Protein AF-A0A259S155-F1 (afdb_monomer)

Secondary structure (DSSP, 8-state):
----------PPPHHHHHHHHHHHHHHH-TTHHHHHHHHHHHHHHHHHHHHHHSSS--HHHHHHHHHHHHHHHHHHHHHHHHHHHHHHHHHHHTT-TTHHHHHHHHHS-TTEEE-SS-SEE-TTT--EEEEEEETTEEEEEEES-HHHHHHHHHHHHHHHHHHSTT--EEEEEESSSTTPBPHHHHHHHHTT--

Foldseek 3Di:
DDDDDPDPPPDDDPVVVVVVLQVLLCVVVVCLVVLLVVLQVQLLVVLQVVLCPDPPNDPVSNVVSSVRSNVRSNVVSVVVSVVSSLVSVLVVLFPPQLLLLVCQCPPLPDQKHWHSDFPDADPPQSWGWTWMAGPLFIEIETEDDPVVCVVVSVVVVVVRCVVDPPTDYHYAYEDDDPRHDDSSCVSVVVNPRD

Radius of gyration: 23.92 Å; Cα contacts (8 Å, |Δi|>4): 258; chains: 1; bounding box: 51×32×76 Å

Sequence (194 aa):
MAKSPSATEKQPGFFSQLRSLFRFTREIYPWLPWAQIALLVVGVLVGLIVGYLIPPFQIWSLVLWGITGLLLGVLGAMFLMTRLSTTAMYRKIDGMPGAAGHVISTSLGRNWQGSEVPVGVNPKTQDAVYRAIGRGGIVVVAEGSRGRLTRLVKDERTKAMRVAQGVPVNVFYVGHGEEDVSIDKLSKTIKKLP

Solvent-accessible surface area (backbone atoms only — not comparable to full-atom values): 10641 Å² total; per-residue (Å²): 135,85,81,74,89,88,66,86,76,74,75,71,52,72,69,57,48,52,50,51,49,49,50,57,35,34,75,78,35,77,61,48,67,61,53,38,52,49,32,32,53,51,19,25,52,52,14,36,52,51,21,64,73,44,81,76,81,40,77,64,44,30,52,53,27,23,52,52,12,34,54,52,6,50,51,51,30,51,51,51,48,54,55,49,33,55,52,50,50,40,63,66,42,54,91,43,87,62,41,66,20,50,43,45,48,66,61,53,48,92,66,40,51,37,41,58,66,60,80,42,70,40,90,88,76,63,32,35,29,27,52,34,42,37,82,52,26,37,36,40,40,35,41,55,60,66,84,76,42,50,60,61,52,51,56,50,51,54,52,49,49,71,75,40,71,94,52,53,76,47,79,46,43,38,44,86,53,97,86,32,40,40,75,78,46,41,47,63,56,61,69,66,48,102

pLDDT: mean 89.41, std 10.61, range [39.38, 97.94]

Nearest PDB structures (foldseek):
  4m2z-assembly1_A  TM=2.075E-01  e=1.614E+00  Aquifex aeolicus VF5
  2l3j-assembly1_A  TM=3.262E-01  e=4.596E+00  Rattus norvegicus
  6gh3-assembly1_B  TM=4.525E-01  e=5.163E+00  Paenibacillus sp. YM1

Structure (mmCIF, N/CA/C/O backbone):
data_AF-A0A259S155-F1
#
_entry.id   AF-A0A259S155-F1
#
loop_
_atom_site.group_PDB
_atom_site.id
_atom_site.type_symbol
_atom_site.label_atom_id
_atom_site.label_alt_id
_atom_site.label_comp_id
_atom_site.label_asym_id
_atom_site.label_entity_id
_atom_site.label_seq_id
_atom_site.pdbx_PDB_ins_code
_atom_site.Cartn_x
_atom_site.Cartn_y
_atom_site.Cartn_z
_atom_site.occupancy
_atom_site.B_iso_or_equiv
_atom_site.auth_seq_id
_atom_site.auth_comp_id
_atom_site.auth_asym_id
_atom_site.auth_atom_id
_atom_site.pdbx_PDB_model_num
ATOM 1 N N . MET A 1 1 ? 14.951 17.396 36.160 1.00 39.38 1 MET A N 1
ATOM 2 C CA . MET A 1 1 ? 15.611 17.722 34.876 1.00 39.38 1 MET A CA 1
ATOM 3 C C . MET A 1 1 ? 15.416 16.545 33.933 1.00 39.38 1 MET A C 1
ATOM 5 O O . MET A 1 1 ? 16.035 15.509 34.137 1.00 39.38 1 MET A O 1
ATOM 9 N N . ALA A 1 2 ? 14.488 16.654 32.980 1.00 41.69 2 ALA A N 1
ATOM 10 C CA . ALA A 1 2 ? 14.303 15.636 31.949 1.00 41.69 2 ALA A CA 1
ATOM 11 C C . ALA A 1 2 ? 15.444 15.758 30.931 1.00 41.69 2 ALA A C 1
ATOM 13 O O . ALA A 1 2 ? 15.729 16.849 30.442 1.00 41.69 2 ALA A O 1
ATOM 14 N N . LYS A 1 3 ? 16.131 14.648 30.664 1.00 44.03 3 LYS A N 1
ATOM 15 C CA . LYS A 1 3 ? 17.228 14.560 29.700 1.00 44.03 3 LYS A CA 1
ATOM 16 C C . L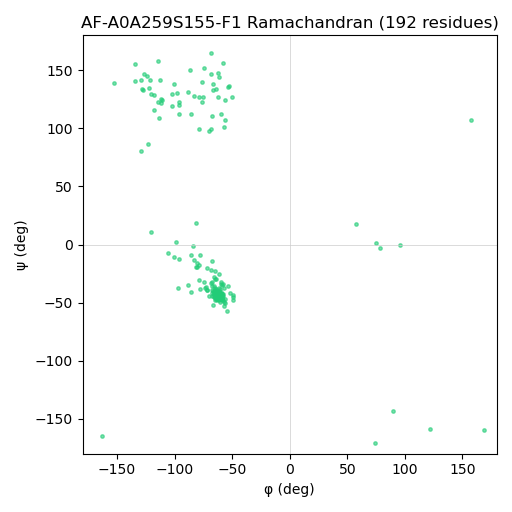YS A 1 3 ? 16.636 14.759 28.299 1.00 44.03 3 LYS A C 1
ATOM 18 O O . LYS A 1 3 ? 15.876 13.912 27.839 1.00 44.03 3 LYS A O 1
ATOM 23 N N . SER A 1 4 ? 16.937 15.885 27.652 1.00 44.84 4 SER A N 1
ATOM 24 C CA . SER A 1 4 ? 16.578 16.132 26.251 1.00 44.84 4 SER A CA 1
ATOM 25 C C . SER A 1 4 ? 17.071 14.970 25.376 1.00 44.84 4 SER A C 1
ATOM 27 O O . SER A 1 4 ? 18.203 14.521 25.585 1.00 44.84 4 SER A O 1
ATOM 29 N N . PRO A 1 5 ? 16.276 14.462 24.416 1.00 47.72 5 PRO A N 1
ATOM 30 C CA . PRO A 1 5 ? 16.706 13.370 23.555 1.00 47.72 5 PRO A CA 1
ATOM 31 C C . PRO A 1 5 ? 17.825 13.864 22.631 1.00 47.72 5 PRO A C 1
ATOM 33 O O . PRO A 1 5 ? 17.602 14.537 21.628 1.00 47.72 5 PRO A O 1
ATOM 36 N N . SER A 1 6 ? 19.061 13.559 23.012 1.00 49.69 6 SER A N 1
ATOM 37 C CA . SER A 1 6 ? 20.255 13.766 22.210 1.00 49.69 6 SER A CA 1
ATOM 38 C C . SER A 1 6 ? 20.363 12.651 21.172 1.00 49.69 6 SER A C 1
ATOM 40 O O . SER A 1 6 ? 20.801 11.553 21.506 1.00 49.69 6 SER A O 1
ATOM 42 N N . ALA A 1 7 ? 19.939 12.944 19.946 1.00 52.69 7 ALA A N 1
ATOM 43 C CA . ALA A 1 7 ? 20.508 12.491 18.674 1.00 52.69 7 ALA A CA 1
ATOM 44 C C . ALA A 1 7 ? 19.411 12.603 17.616 1.00 52.69 7 ALA A C 1
ATOM 46 O O . ALA A 1 7 ? 18.479 11.806 17.585 1.00 52.69 7 ALA A O 1
ATOM 47 N N . THR A 1 8 ? 19.530 13.586 16.729 1.00 54.47 8 THR A N 1
ATOM 48 C CA . THR A 1 8 ? 18.834 13.555 15.446 1.00 54.47 8 THR A CA 1
ATOM 49 C C . THR A 1 8 ? 19.270 12.277 14.737 1.00 54.47 8 THR A C 1
ATOM 51 O O . THR A 1 8 ? 20.390 12.199 14.229 1.00 54.47 8 THR A O 1
ATOM 54 N N . GLU A 1 9 ? 18.428 11.248 14.775 1.00 59.25 9 GLU A N 1
ATOM 55 C CA . GLU A 1 9 ? 18.631 10.004 14.046 1.00 59.25 9 GLU A CA 1
ATOM 56 C C . GLU A 1 9 ? 18.787 10.374 12.569 1.00 59.25 9 GLU A C 1
ATOM 58 O O . GLU A 1 9 ? 17.855 10.867 11.929 1.00 59.25 9 GLU A O 1
ATOM 63 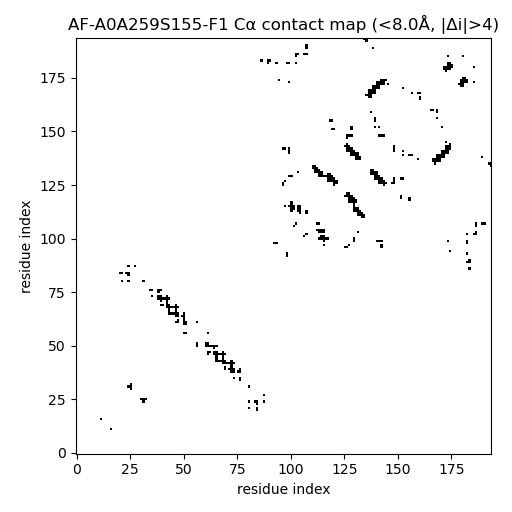N N . LYS A 1 10 ? 20.021 10.283 12.054 1.00 59.66 10 LYS A N 1
ATOM 64 C CA . LYS A 1 10 ? 20.329 10.669 10.676 1.00 59.66 10 LYS A CA 1
ATOM 65 C C . LYS A 1 10 ? 19.469 9.801 9.774 1.00 59.66 10 LYS A C 1
ATOM 67 O O . LYS A 1 10 ? 19.690 8.592 9.711 1.00 59.66 10 LYS A O 1
ATOM 72 N N . GLN A 1 11 ? 18.503 10.420 9.092 1.00 64.75 11 GLN A N 1
ATOM 73 C CA . GLN A 1 11 ? 17.675 9.714 8.125 1.00 64.75 11 GLN A CA 1
ATOM 74 C C . GLN A 1 11 ? 18.602 8.945 7.176 1.00 64.75 11 GLN A C 1
ATOM 76 O O . GLN A 1 11 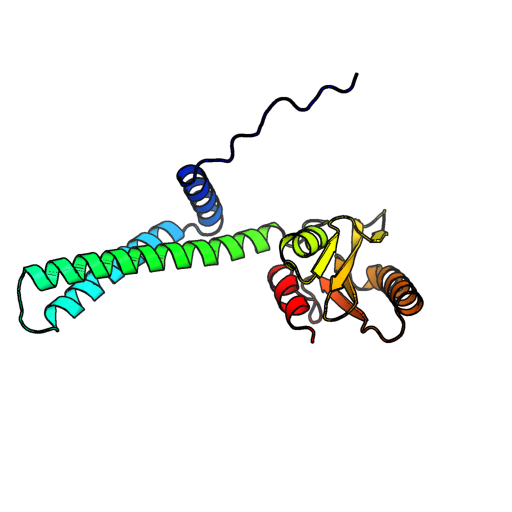? 19.553 9.536 6.648 1.00 64.75 11 GLN A O 1
ATOM 81 N N . PRO A 1 12 ? 18.394 7.629 7.003 1.00 75.44 12 PRO A N 1
ATOM 82 C CA . PRO A 1 12 ? 19.248 6.827 6.146 1.00 75.44 12 PRO A CA 1
ATOM 83 C C . PRO A 1 12 ? 19.309 7.466 4.757 1.00 75.44 12 PRO A C 1
ATOM 85 O O . PRO A 1 12 ? 18.287 7.905 4.234 1.00 75.44 12 PRO A O 1
ATOM 88 N N . GLY A 1 13 ? 20.502 7.557 4.167 1.00 87.00 13 GLY A N 1
ATOM 89 C CA . GLY A 1 13 ? 20.661 8.114 2.824 1.00 87.00 13 GLY A CA 1
ATOM 90 C C . GLY A 1 13 ? 19.838 7.350 1.779 1.00 87.00 13 GLY A C 1
ATOM 91 O O . GLY A 1 13 ? 19.531 6.171 1.945 1.00 87.00 13 GLY A O 1
ATOM 92 N N . PHE A 1 14 ? 19.511 8.000 0.662 1.00 86.56 14 PHE A N 1
ATOM 93 C CA . PHE A 1 14 ? 18.679 7.423 -0.404 1.00 86.56 14 PHE A CA 1
ATOM 94 C C . PHE A 1 14 ? 19.127 6.012 -0.843 1.00 86.56 14 PHE A C 1
ATOM 96 O O . PHE A 1 14 ? 18.322 5.085 -0.921 1.00 86.56 14 PHE A O 1
ATOM 103 N N . PHE A 1 15 ? 20.434 5.808 -1.038 1.00 87.69 15 PHE A N 1
ATOM 104 C CA . PHE A 1 15 ? 20.983 4.505 -1.424 1.00 87.69 15 PHE A CA 1
ATOM 105 C C . PHE A 1 15 ? 20.874 3.437 -0.327 1.00 87.69 15 PHE A C 1
ATOM 107 O O . PHE A 1 15 ? 20.691 2.260 -0.643 1.00 87.69 15 PHE A O 1
ATOM 114 N N . SER A 1 16 ? 20.967 3.805 0.956 1.00 88.19 16 SER A N 1
ATOM 115 C CA . SER A 1 16 ? 20.802 2.831 2.040 1.00 88.19 16 SER A CA 1
ATOM 116 C C . SER A 1 16 ? 19.337 2.443 2.233 1.00 88.19 16 SER A C 1
ATOM 118 O O . SER A 1 16 ? 19.074 1.277 2.521 1.00 88.19 16 SER A O 1
ATOM 120 N N . GLN A 1 17 ? 18.398 3.362 1.977 1.00 88.69 17 GLN A N 1
ATOM 121 C CA . GLN A 1 17 ? 16.962 3.066 1.923 1.00 88.69 17 GLN A CA 1
ATOM 122 C C . GLN A 1 17 ? 16.619 2.115 0.770 1.00 88.69 17 GLN A C 1
ATOM 124 O O . GLN A 1 17 ? 15.931 1.119 0.967 1.00 88.69 17 GLN A O 1
ATOM 129 N N . LEU A 1 18 ? 17.149 2.363 -0.432 1.00 88.56 18 LEU A N 1
ATOM 130 C CA . LEU A 1 18 ? 16.979 1.448 -1.565 1.00 88.56 18 LEU A CA 1
ATOM 131 C C . LEU A 1 18 ? 17.542 0.058 -1.260 1.00 88.56 18 LEU A C 1
ATOM 133 O O . LEU A 1 18 ? 16.899 -0.954 -1.540 1.00 88.56 18 LEU A O 1
ATOM 137 N N . ARG A 1 19 ? 18.731 -0.002 -0.651 1.00 91.44 19 ARG A N 1
ATOM 138 C CA . ARG A 1 19 ? 19.377 -1.269 -0.297 1.00 91.44 19 ARG A CA 1
ATOM 139 C C . ARG A 1 19 ? 18.592 -2.043 0.760 1.00 91.44 19 ARG A C 1
ATOM 141 O O . ARG A 1 19 ? 18.463 -3.260 0.630 1.00 91.44 19 ARG A O 1
ATOM 148 N N . SER A 1 20 ? 18.079 -1.369 1.791 1.00 91.06 20 SER A N 1
ATOM 149 C CA . SER A 1 20 ? 17.260 -2.014 2.822 1.00 91.06 20 SER A CA 1
ATOM 150 C C . SER A 1 20 ? 15.948 -2.530 2.237 1.00 91.06 20 SER A C 1
ATOM 152 O O . SER A 1 20 ? 15.589 -3.680 2.486 1.00 91.06 20 SER A O 1
ATOM 154 N N . LEU A 1 21 ? 15.297 -1.741 1.378 1.00 90.50 21 LEU A N 1
ATOM 155 C CA . LEU A 1 21 ? 14.065 -2.129 0.697 1.00 90.50 21 LEU A CA 1
ATOM 156 C C . LEU A 1 21 ? 14.278 -3.328 -0.232 1.00 90.50 21 LEU A C 1
ATOM 158 O O . LEU A 1 21 ? 13.470 -4.258 -0.247 1.00 90.50 21 LEU A O 1
ATOM 162 N N . PHE A 1 22 ? 15.390 -3.345 -0.973 1.00 92.62 22 PHE A N 1
ATOM 163 C CA . PHE A 1 22 ? 15.751 -4.464 -1.842 1.00 92.62 22 PHE A CA 1
ATOM 164 C C . PHE A 1 22 ? 15.991 -5.736 -1.036 1.00 92.62 22 PHE A C 1
ATOM 166 O O . PHE A 1 22 ? 15.464 -6.792 -1.381 1.00 92.62 22 PHE A O 1
ATOM 173 N N . ARG A 1 23 ? 16.753 -5.637 0.060 1.00 93.38 23 ARG A N 1
ATOM 174 C CA . ARG A 1 23 ? 17.030 -6.772 0.945 1.00 93.38 23 ARG A CA 1
ATOM 175 C C . ARG A 1 23 ? 15.741 -7.331 1.546 1.00 93.38 23 ARG A C 1
ATOM 177 O O . ARG A 1 23 ? 15.497 -8.524 1.413 1.00 93.38 23 ARG A O 1
ATOM 184 N N . PHE A 1 24 ? 14.903 -6.464 2.109 1.00 93.38 24 PHE A N 1
ATOM 185 C CA . PHE A 1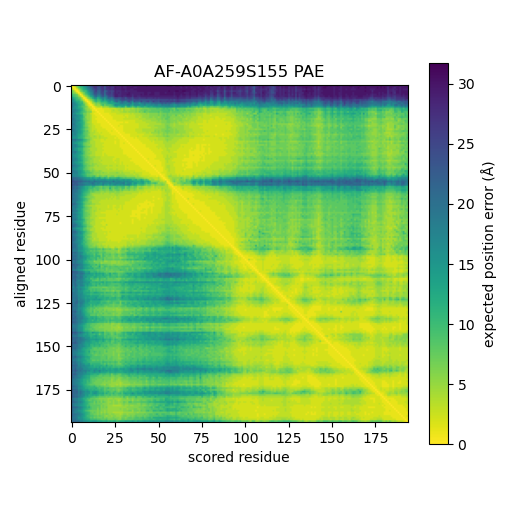 24 ? 13.602 -6.835 2.665 1.00 93.38 24 PHE A CA 1
ATOM 186 C C . PHE A 1 24 ? 12.711 -7.531 1.628 1.00 93.38 24 PHE A C 1
ATOM 188 O O . PHE A 1 24 ? 12.149 -8.593 1.884 1.00 93.38 24 PHE A O 1
ATOM 195 N N . THR A 1 25 ? 12.615 -6.964 0.422 1.00 92.75 25 THR A N 1
ATOM 196 C CA . THR A 1 25 ? 11.775 -7.532 -0.641 1.00 92.75 25 THR A CA 1
ATOM 197 C C . THR A 1 25 ? 12.323 -8.872 -1.127 1.00 92.75 25 THR A C 1
ATOM 199 O O . THR A 1 25 ? 11.544 -9.789 -1.368 1.00 92.75 25 THR A O 1
ATOM 202 N N . ARG A 1 26 ? 13.649 -9.022 -1.239 1.00 94.94 26 ARG A N 1
ATOM 203 C CA . ARG A 1 26 ? 14.304 -10.274 -1.645 1.00 94.94 26 ARG A CA 1
ATOM 204 C C . ARG A 1 26 ? 14.122 -11.396 -0.623 1.00 94.94 26 ARG A C 1
ATOM 206 O O . ARG A 1 26 ? 13.996 -12.545 -1.029 1.00 94.94 26 ARG A O 1
ATOM 213 N N . GLU A 1 27 ? 14.117 -11.083 0.672 1.00 93.56 27 GLU A N 1
ATOM 214 C CA . GLU A 1 27 ? 13.867 -12.070 1.735 1.00 93.56 27 GLU A CA 1
ATOM 215 C C . GLU A 1 27 ? 12.486 -12.729 1.576 1.00 93.56 27 GLU A C 1
ATOM 217 O O . GLU A 1 27 ? 12.342 -13.921 1.824 1.00 93.56 27 GLU A O 1
ATOM 222 N N . ILE A 1 28 ? 11.495 -11.979 1.083 1.00 92.62 28 ILE A N 1
ATOM 223 C CA . ILE A 1 28 ? 10.143 -12.489 0.803 1.00 92.62 28 ILE A CA 1
ATOM 224 C C . ILE A 1 28 ? 10.029 -13.055 -0.624 1.00 92.62 28 ILE A C 1
ATOM 226 O O . ILE A 1 28 ? 9.324 -14.038 -0.845 1.00 92.62 28 ILE A O 1
ATOM 230 N N . TYR A 1 29 ? 10.729 -12.464 -1.597 1.00 94.50 29 TYR A N 1
ATOM 231 C CA . TYR A 1 29 ? 10.734 -12.867 -3.006 1.00 94.50 29 TYR A CA 1
ATOM 232 C C . TYR A 1 29 ? 12.162 -13.176 -3.492 1.00 94.50 29 TYR A C 1
ATOM 234 O O . TYR A 1 29 ? 12.814 -12.313 -4.094 1.00 94.50 29 TYR A O 1
ATOM 242 N N . PRO A 1 30 ? 12.661 -14.415 -3.311 1.00 94.56 30 PRO A N 1
ATOM 243 C CA . PRO A 1 30 ? 14.036 -14.776 -3.673 1.00 94.56 30 PRO A CA 1
ATOM 244 C C . PRO A 1 30 ? 14.361 -14.625 -5.166 1.00 94.56 30 PRO A C 1
ATOM 246 O O . PRO A 1 30 ? 15.519 -14.418 -5.525 1.00 94.56 30 PRO A O 1
ATOM 249 N N . TRP A 1 31 ? 13.346 -14.697 -6.034 1.00 95.69 31 TRP A N 1
ATOM 250 C CA . TRP A 1 31 ? 13.466 -14.546 -7.488 1.00 95.69 31 TRP A CA 1
ATOM 251 C C . TRP A 1 31 ? 13.602 -13.089 -7.956 1.00 95.69 31 TRP A C 1
ATOM 253 O O . TRP A 1 31 ? 13.912 -12.857 -9.125 1.00 95.69 31 TRP A O 1
ATOM 263 N N . LEU A 1 32 ? 13.409 -12.105 -7.065 1.00 95.19 32 LEU A N 1
ATOM 264 C CA . LEU A 1 32 ? 13.456 -10.679 -7.397 1.00 95.19 32 LEU A CA 1
ATOM 265 C C . LEU A 1 32 ? 14.710 -10.283 -8.204 1.00 95.19 32 LEU A C 1
ATOM 267 O O . LEU A 1 32 ? 14.533 -9.627 -9.228 1.00 95.19 32 LEU A O 1
ATOM 271 N N . PRO A 1 33 ? 15.951 -10.676 -7.837 1.00 95.88 33 PRO A N 1
ATOM 272 C CA . PRO A 1 33 ? 17.143 -10.270 -8.587 1.00 95.88 33 PRO A CA 1
ATOM 273 C C . PRO A 1 33 ? 17.118 -10.745 -10.045 1.00 95.88 33 PRO A C 1
ATOM 275 O O . PRO A 1 33 ? 17.489 -9.994 -10.943 1.00 95.88 33 PRO A O 1
ATOM 278 N N . TRP A 1 34 ? 16.618 -11.960 -10.288 1.00 97.19 34 TRP A N 1
ATOM 279 C CA . TRP A 1 34 ? 16.496 -12.518 -11.634 1.00 97.19 34 TRP A CA 1
ATOM 280 C C . TRP A 1 34 ? 15.477 -11.750 -12.470 1.00 97.19 34 TRP A C 1
ATOM 282 O O . TRP A 1 34 ? 15.745 -11.448 -13.628 1.00 97.19 34 TRP A O 1
ATOM 292 N N . ALA A 1 35 ? 14.350 -11.353 -11.877 1.00 96.38 35 ALA A N 1
ATOM 293 C CA . ALA A 1 35 ? 13.369 -10.525 -12.572 1.00 96.38 35 ALA A CA 1
ATOM 294 C C . ALA A 1 35 ? 13.877 -9.109 -12.868 1.00 96.38 35 ALA A C 1
ATOM 296 O O . ALA A 1 35 ? 13.560 -8.566 -13.922 1.00 96.38 35 ALA A O 1
ATOM 297 N N . GLN A 1 36 ? 14.681 -8.514 -11.980 1.00 96.50 36 GLN A N 1
ATOM 298 C CA . GLN A 1 36 ? 15.313 -7.218 -12.252 1.00 96.50 36 GLN A CA 1
ATOM 299 C C . GLN A 1 36 ? 16.256 -7.322 -13.458 1.00 96.50 36 GLN A C 1
ATOM 301 O O . GLN A 1 36 ? 16.156 -6.517 -14.377 1.00 96.50 36 GLN A O 1
ATOM 306 N N . ILE A 1 37 ? 17.112 -8.351 -13.503 1.00 97.44 37 ILE A N 1
ATOM 307 C CA . ILE A 1 37 ? 18.007 -8.598 -14.647 1.00 97.44 37 ILE A CA 1
ATOM 308 C C . ILE A 1 37 ? 17.195 -8.845 -15.922 1.00 97.44 37 ILE A C 1
ATOM 310 O O . ILE A 1 37 ? 17.483 -8.242 -16.953 1.00 97.44 37 ILE A O 1
ATOM 314 N N . ALA A 1 38 ? 16.153 -9.677 -15.852 1.00 97.50 38 ALA A N 1
ATOM 315 C CA . ALA A 1 38 ? 15.290 -9.959 -16.993 1.00 97.50 38 ALA A CA 1
ATOM 316 C C . ALA A 1 38 ? 14.638 -8.683 -17.546 1.00 97.50 38 ALA A C 1
ATOM 318 O O . ALA A 1 38 ? 14.640 -8.484 -18.755 1.00 97.50 38 ALA A O 1
ATOM 319 N N . LEU A 1 39 ? 14.147 -7.783 -16.686 1.00 97.56 39 LEU A N 1
ATOM 320 C CA . LEU A 1 39 ? 13.567 -6.504 -17.112 1.00 97.56 39 LEU A CA 1
ATOM 321 C C . LEU A 1 39 ? 14.587 -5.585 -17.789 1.00 97.56 39 LEU A C 1
ATOM 323 O O . LEU A 1 39 ? 14.245 -4.933 -18.773 1.00 97.56 39 LEU A O 1
ATOM 327 N N . LEU A 1 40 ? 15.833 -5.555 -17.310 1.00 97.81 40 LEU A N 1
ATOM 328 C CA . LEU A 1 40 ? 16.903 -4.793 -17.962 1.00 97.81 40 LEU A CA 1
ATOM 329 C C . LEU A 1 40 ? 17.222 -5.354 -19.349 1.00 97.81 40 LEU A C 1
ATOM 331 O O . LEU A 1 40 ? 17.278 -4.601 -20.318 1.00 97.81 40 LEU A O 1
ATOM 335 N N . VAL A 1 41 ? 17.385 -6.675 -19.452 1.00 97.81 41 VAL A N 1
ATOM 336 C CA . VAL A 1 41 ? 17.679 -7.353 -20.721 1.00 97.81 41 VAL A CA 1
ATOM 337 C C . VAL A 1 41 ? 16.533 -7.163 -21.710 1.00 97.81 41 VAL A C 1
ATOM 339 O O . VAL A 1 41 ? 16.769 -6.762 -22.845 1.00 97.81 41 VAL A O 1
ATOM 342 N N . VAL A 1 42 ? 15.289 -7.382 -21.279 1.00 97.75 42 VAL A N 1
ATOM 343 C CA . VAL A 1 42 ? 14.099 -7.175 -22.114 1.00 97.75 42 VAL A CA 1
ATOM 344 C C . VAL A 1 42 ? 13.992 -5.717 -22.550 1.00 97.75 42 VAL A C 1
ATOM 346 O O . VAL A 1 42 ? 13.749 -5.466 -23.725 1.00 97.75 42 VAL A O 1
ATOM 349 N N . GLY A 1 43 ? 14.228 -4.758 -21.650 1.00 97.56 43 GLY A N 1
ATOM 350 C CA . GLY A 1 43 ? 14.227 -3.335 -21.986 1.00 97.56 43 GLY A CA 1
ATOM 351 C C . GLY A 1 43 ? 15.226 -3.002 -23.094 1.00 97.56 43 GLY A C 1
ATOM 352 O O . GLY A 1 43 ? 14.848 -2.396 -24.096 1.00 97.56 43 GLY A O 1
ATOM 353 N N . VAL A 1 44 ? 16.476 -3.458 -22.963 1.00 97.44 44 VAL A N 1
ATOM 354 C CA . VAL A 1 44 ? 17.516 -3.267 -23.990 1.00 97.44 44 VAL A CA 1
ATOM 355 C C . VAL A 1 44 ? 17.130 -3.938 -25.305 1.00 97.44 44 VAL A C 1
ATOM 357 O O . VAL A 1 44 ? 17.215 -3.299 -26.348 1.00 97.44 44 VAL A O 1
ATOM 360 N N . LEU A 1 45 ? 16.679 -5.196 -25.275 1.00 97.00 45 LEU A N 1
ATOM 361 C CA . LEU A 1 45 ? 16.280 -5.927 -26.482 1.00 97.00 45 LEU A CA 1
ATOM 362 C C . LEU A 1 45 ? 15.137 -5.225 -27.218 1.00 97.00 45 LEU A C 1
ATOM 364 O O . LEU A 1 45 ? 15.212 -5.052 -28.430 1.00 97.00 45 LEU A O 1
ATOM 368 N N . VAL A 1 46 ? 14.115 -4.769 -26.491 1.00 96.31 46 VAL A N 1
ATOM 369 C CA . VAL A 1 46 ? 13.009 -3.988 -27.061 1.00 96.31 46 VAL A CA 1
ATOM 370 C C . VAL A 1 46 ? 13.533 -2.690 -27.667 1.00 96.31 46 VAL A C 1
ATOM 372 O O . VAL A 1 46 ? 13.175 -2.366 -28.795 1.00 96.31 46 VAL A O 1
ATOM 375 N N . GLY A 1 47 ? 14.421 -1.980 -26.967 1.00 95.38 47 GLY A N 1
ATOM 376 C CA . GLY A 1 47 ? 15.075 -0.784 -27.491 1.00 95.38 47 GLY A CA 1
ATOM 377 C C . GLY A 1 47 ? 15.808 -1.045 -28.807 1.00 95.38 47 GLY A C 1
ATOM 378 O O . GLY A 1 47 ? 15.570 -0.360 -29.794 1.00 95.38 47 GLY A O 1
ATOM 379 N N . LEU A 1 48 ? 16.640 -2.085 -28.865 1.00 94.62 48 LEU A N 1
ATOM 380 C CA . LEU A 1 48 ? 17.376 -2.448 -30.078 1.00 94.62 48 LEU A CA 1
ATOM 381 C C . LEU A 1 48 ? 16.448 -2.842 -31.235 1.00 94.62 48 LEU A C 1
ATOM 383 O O . LE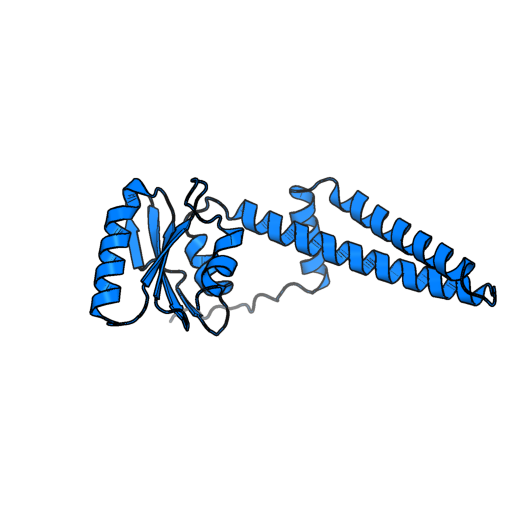U A 1 48 ? 16.682 -2.420 -32.365 1.00 94.62 48 LEU A O 1
ATOM 387 N N . ILE A 1 49 ? 15.380 -3.599 -30.962 1.00 93.94 49 ILE A N 1
ATOM 388 C CA . ILE A 1 49 ? 14.371 -3.966 -31.968 1.00 93.94 49 ILE A CA 1
ATOM 389 C C . ILE A 1 49 ? 13.690 -2.709 -32.520 1.00 93.94 49 ILE A C 1
ATOM 391 O O . ILE A 1 49 ? 13.562 -2.559 -33.732 1.00 93.94 49 ILE A O 1
ATOM 395 N N . VAL A 1 50 ? 13.293 -1.780 -31.649 1.00 92.81 50 VAL A N 1
ATOM 396 C CA . VAL A 1 50 ? 12.668 -0.515 -32.060 1.00 92.81 50 VAL A CA 1
ATOM 397 C C . VAL A 1 50 ? 13.641 0.334 -32.880 1.00 92.81 50 VAL A C 1
ATOM 399 O O . VAL A 1 50 ? 13.276 0.813 -33.950 1.00 92.81 50 VAL A O 1
ATOM 402 N N . GLY A 1 51 ? 14.893 0.465 -32.438 1.00 91.31 51 GLY A N 1
ATOM 403 C CA . GLY A 1 51 ? 15.921 1.204 -33.173 1.00 91.31 51 GLY A CA 1
ATOM 404 C C . GLY A 1 51 ? 16.264 0.591 -34.532 1.00 91.31 51 GLY A C 1
ATOM 405 O O . GLY A 1 51 ? 16.609 1.321 -35.456 1.00 91.31 51 GLY A O 1
ATOM 406 N N . TYR A 1 52 ? 16.141 -0.732 -34.673 1.00 90.75 52 TYR A N 1
ATOM 407 C CA . TYR A 1 52 ? 16.309 -1.428 -35.949 1.00 90.75 52 TYR A CA 1
ATOM 408 C C . TYR A 1 52 ? 15.142 -1.162 -36.912 1.00 90.75 52 TYR A C 1
ATOM 410 O O . TYR A 1 52 ? 15.360 -0.996 -38.110 1.00 90.75 52 TYR A O 1
ATOM 418 N N . LEU A 1 53 ? 13.908 -1.105 -36.399 1.00 90.56 53 LEU A N 1
ATOM 419 C CA . LEU A 1 53 ? 12.692 -0.956 -37.206 1.00 90.56 53 LEU A CA 1
ATOM 420 C C . LEU A 1 53 ? 12.400 0.485 -37.653 1.00 90.56 53 LEU A C 1
ATOM 422 O O . LEU A 1 53 ? 11.585 0.661 -38.556 1.00 90.56 53 LEU A O 1
ATOM 426 N N . ILE A 1 54 ? 13.021 1.504 -37.046 1.00 86.25 54 ILE A N 1
ATOM 427 C CA . ILE A 1 54 ? 12.792 2.924 -37.370 1.00 86.25 54 ILE A CA 1
ATOM 428 C C . ILE A 1 54 ? 13.858 3.431 -38.364 1.00 86.25 54 ILE A C 1
ATOM 430 O O . ILE A 1 54 ? 15.024 3.569 -37.985 1.00 86.25 54 ILE A O 1
ATOM 434 N N . PRO A 1 55 ? 13.492 3.769 -39.618 1.00 81.62 55 PRO A N 1
ATOM 435 C CA . PRO A 1 55 ? 14.409 4.392 -40.573 1.00 81.62 55 PRO A CA 1
ATOM 436 C C . PRO A 1 55 ? 14.679 5.877 -40.240 1.00 81.62 55 PRO A C 1
ATOM 438 O O . PRO A 1 55 ? 13.781 6.551 -39.732 1.00 81.62 55 PRO A O 1
ATOM 441 N N . PRO A 1 56 ? 15.856 6.436 -40.595 1.00 75.94 56 PRO A N 1
ATOM 442 C CA . PRO A 1 56 ? 16.979 5.777 -41.256 1.00 75.94 56 PRO A CA 1
ATOM 443 C C . PRO A 1 56 ? 17.783 4.890 -40.297 1.00 75.94 56 PRO A C 1
ATOM 445 O O . PRO A 1 56 ? 18.077 5.267 -39.163 1.00 75.94 56 PRO A O 1
ATOM 448 N N . PHE A 1 57 ? 18.191 3.718 -40.790 1.00 74.62 57 PHE A N 1
ATOM 449 C CA . PHE A 1 57 ? 19.037 2.795 -40.043 1.00 74.62 57 PHE A CA 1
ATOM 450 C C . PHE A 1 57 ? 20.450 3.371 -39.906 1.00 74.62 57 PHE A C 1
ATOM 452 O O . PHE A 1 57 ? 21.275 3.293 -40.816 1.00 74.62 57 PHE A O 1
ATOM 459 N N . GLN A 1 58 ? 20.720 3.983 -38.758 1.00 84.69 58 GLN A N 1
ATOM 460 C CA . GLN A 1 58 ? 22.034 4.492 -38.386 1.00 84.69 58 GLN A CA 1
ATOM 461 C C . GLN A 1 58 ? 22.474 3.817 -37.091 1.00 84.69 58 GLN A C 1
ATOM 463 O O . GLN A 1 58 ? 21.676 3.655 -36.169 1.00 84.69 58 GLN A O 1
ATOM 468 N N . ILE A 1 59 ? 23.764 3.485 -36.985 1.00 85.44 59 ILE A N 1
ATOM 469 C CA . ILE A 1 59 ? 24.343 2.893 -35.765 1.00 85.44 59 ILE A CA 1
ATOM 470 C C . ILE A 1 59 ? 24.030 3.771 -34.541 1.00 85.44 59 ILE A C 1
ATOM 472 O O . ILE A 1 59 ? 23.725 3.258 -33.469 1.00 85.44 59 ILE A O 1
ATOM 476 N N . TRP A 1 60 ? 24.010 5.096 -34.720 1.00 87.06 60 TRP A N 1
ATOM 477 C CA . TRP A 1 60 ? 23.628 6.044 -33.672 1.00 87.06 60 TRP A CA 1
ATOM 478 C C . TRP A 1 60 ? 22.181 5.841 -33.192 1.00 87.06 60 TRP A C 1
ATOM 480 O O . TRP A 1 60 ? 21.936 5.825 -31.989 1.00 87.06 60 TRP A O 1
ATOM 490 N N . SER A 1 61 ? 21.234 5.607 -34.108 1.00 87.44 61 SER A N 1
ATOM 491 C CA . SER A 1 61 ? 19.831 5.318 -33.772 1.00 87.44 61 SER A CA 1
ATOM 492 C C . SER A 1 61 ? 19.716 4.061 -32.904 1.00 87.44 61 SER A C 1
ATOM 494 O O . SER A 1 61 ? 19.084 4.097 -31.850 1.00 87.44 61 SER A O 1
ATOM 496 N N . LEU A 1 62 ? 20.408 2.976 -33.272 1.00 89.50 62 LEU A N 1
ATOM 497 C CA . LEU A 1 62 ? 20.430 1.740 -32.478 1.00 89.50 62 LEU A CA 1
ATOM 498 C C . LEU A 1 62 ? 20.968 1.958 -31.060 1.00 89.50 62 LEU A C 1
ATOM 500 O O . LEU A 1 62 ? 20.389 1.450 -30.101 1.00 89.50 62 LEU A O 1
ATOM 504 N N . VAL A 1 63 ? 22.060 2.714 -30.918 1.00 91.88 63 VAL A N 1
ATOM 505 C CA . VAL A 1 63 ? 22.646 3.028 -29.606 1.00 91.88 63 VAL A CA 1
ATOM 506 C C . VAL A 1 63 ? 21.678 3.862 -28.770 1.00 91.88 63 VAL A C 1
ATOM 508 O O . VAL A 1 63 ? 21.440 3.526 -27.610 1.00 91.88 63 VAL A O 1
ATOM 511 N N . LEU A 1 64 ? 21.082 4.907 -29.354 1.00 93.56 64 LEU A N 1
ATOM 512 C CA . LEU A 1 64 ? 20.104 5.758 -28.675 1.00 93.56 64 LEU A CA 1
ATOM 513 C C . LEU A 1 64 ? 18.928 4.926 -28.167 1.00 93.56 64 LEU A C 1
ATOM 515 O O . LEU A 1 64 ? 18.628 4.957 -26.976 1.00 93.56 64 LEU A O 1
ATOM 519 N N . TRP A 1 65 ? 18.309 4.129 -29.038 1.00 94.44 65 TRP A N 1
ATOM 520 C CA . TRP A 1 65 ? 17.167 3.300 -28.669 1.00 94.44 65 TRP A CA 1
ATOM 521 C C . TRP A 1 65 ? 17.533 2.169 -27.705 1.00 94.44 65 TRP A C 1
ATOM 523 O O . TRP A 1 65 ? 16.731 1.841 -26.834 1.00 94.44 65 TRP A O 1
ATOM 533 N N . GLY A 1 66 ? 18.745 1.614 -27.785 1.00 94.88 66 GLY A N 1
ATOM 534 C CA . GLY A 1 66 ? 19.265 0.661 -26.803 1.00 94.88 66 GLY A CA 1
ATOM 535 C C . GLY A 1 66 ? 19.402 1.276 -25.405 1.00 94.88 66 GLY A C 1
ATOM 536 O O . GLY A 1 66 ? 18.975 0.668 -24.423 1.00 94.88 66 GLY A O 1
ATOM 537 N N . ILE A 1 67 ? 19.919 2.507 -25.308 1.00 96.19 67 ILE A N 1
ATOM 538 C CA . ILE A 1 67 ? 19.992 3.264 -24.046 1.00 96.19 67 ILE A CA 1
ATOM 539 C C . ILE A 1 67 ? 18.584 3.601 -23.542 1.00 96.19 67 ILE A C 1
ATOM 541 O O . ILE A 1 67 ? 18.291 3.397 -22.365 1.00 96.19 67 ILE A O 1
ATOM 545 N N . THR A 1 68 ? 17.686 4.068 -24.412 1.00 96.31 68 THR A N 1
ATOM 546 C CA . THR A 1 68 ? 16.282 4.314 -24.052 1.00 96.31 68 THR A CA 1
ATOM 547 C C . THR A 1 68 ? 15.617 3.040 -23.529 1.00 96.31 68 THR A C 1
ATOM 549 O O . THR A 1 68 ? 14.957 3.071 -22.492 1.00 96.31 68 THR A O 1
ATOM 552 N N . GLY A 1 69 ? 15.845 1.904 -24.188 1.00 97.31 69 GLY A N 1
ATOM 553 C CA . GLY A 1 69 ? 15.381 0.590 -23.756 1.00 97.31 69 GLY A CA 1
ATOM 554 C C . GLY A 1 69 ? 15.929 0.185 -22.388 1.00 97.31 69 GLY A C 1
ATOM 555 O O . GLY A 1 69 ? 15.171 -0.273 -21.533 1.00 97.31 69 GLY A O 1
ATOM 556 N N . LEU A 1 70 ? 17.218 0.425 -22.129 1.00 97.81 70 LEU A N 1
ATOM 557 C CA . LEU A 1 70 ? 17.822 0.209 -20.812 1.00 97.81 70 LEU A CA 1
ATOM 558 C C . LEU A 1 70 ? 17.132 1.049 -19.731 1.00 97.81 70 LEU A C 1
ATOM 560 O O . LEU A 1 70 ? 16.785 0.517 -18.678 1.00 97.81 70 LEU A O 1
ATOM 564 N N . LEU A 1 71 ? 16.899 2.341 -19.988 1.00 97.94 71 LEU A N 1
ATOM 565 C CA . LEU A 1 71 ? 16.207 3.233 -19.051 1.00 97.94 71 LEU A CA 1
ATOM 566 C C . LEU A 1 71 ? 14.772 2.764 -18.773 1.00 97.94 71 LEU A C 1
ATOM 568 O O . LEU A 1 71 ? 14.338 2.775 -17.620 1.00 97.94 71 LEU A O 1
ATOM 572 N N . LEU A 1 72 ? 14.052 2.292 -19.796 1.00 97.31 72 LEU A N 1
ATOM 573 C CA . LEU A 1 72 ? 12.731 1.676 -19.629 1.00 97.31 72 LEU A CA 1
ATOM 574 C C . LEU A 1 72 ? 12.801 0.382 -18.810 1.00 97.31 72 LEU A C 1
ATOM 576 O O . LEU A 1 72 ? 11.953 0.159 -1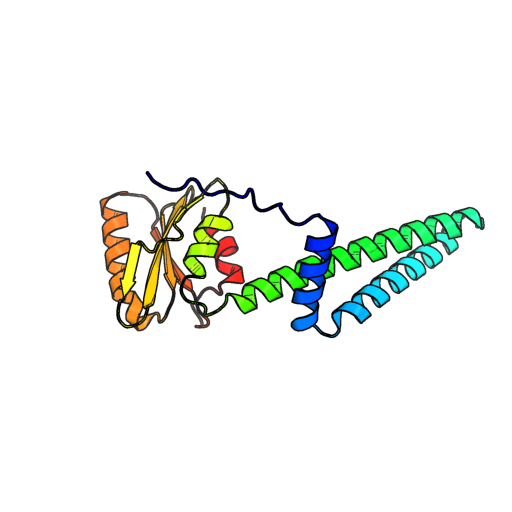7.945 1.00 97.31 72 LEU A O 1
ATOM 580 N N . GLY A 1 73 ? 13.829 -0.440 -19.027 1.00 97.75 73 GLY A N 1
ATOM 581 C CA . GLY A 1 73 ? 14.102 -1.627 -18.221 1.00 97.75 73 GLY A CA 1
ATOM 582 C C . GLY A 1 73 ? 14.321 -1.276 -16.749 1.00 97.75 73 GLY A C 1
ATOM 583 O O . GLY A 1 73 ? 13.694 -1.878 -15.880 1.00 97.75 73 GLY A O 1
ATOM 584 N N . VAL A 1 74 ? 15.138 -0.254 -16.461 1.00 97.00 74 VAL A N 1
ATOM 585 C CA . VAL A 1 74 ? 15.374 0.254 -15.097 1.00 97.00 74 VAL A CA 1
ATOM 586 C C . VAL A 1 74 ? 14.067 0.738 -14.468 1.00 97.00 74 VAL A C 1
ATOM 588 O O . VAL A 1 74 ? 13.764 0.376 -13.332 1.00 97.00 74 VAL A O 1
ATOM 591 N N . LEU A 1 75 ? 13.262 1.506 -15.206 1.00 97.12 75 LEU A N 1
ATOM 592 C CA . LEU A 1 75 ? 11.970 1.997 -14.725 1.00 97.12 75 LEU A CA 1
ATOM 593 C C . LEU A 1 75 ? 11.012 0.843 -14.392 1.00 97.12 75 LEU A C 1
ATOM 595 O O . LEU A 1 75 ? 10.387 0.845 -13.329 1.00 97.12 75 LEU A O 1
ATOM 599 N N . GLY A 1 76 ? 10.925 -0.165 -15.263 1.00 97.44 76 GLY A N 1
ATOM 600 C CA . GLY A 1 76 ? 10.131 -1.370 -15.023 1.00 97.44 76 GLY A CA 1
ATOM 601 C C . GLY A 1 76 ? 10.615 -2.148 -13.798 1.00 97.44 76 GLY A C 1
ATOM 602 O O . GLY A 1 76 ? 9.807 -2.593 -12.980 1.00 97.44 76 GLY A O 1
ATOM 603 N N . ALA A 1 77 ? 11.932 -2.259 -13.632 1.00 96.31 77 ALA A N 1
ATOM 604 C CA . ALA A 1 77 ? 12.572 -2.925 -12.506 1.00 96.31 77 ALA A CA 1
ATOM 605 C C . ALA A 1 77 ? 12.233 -2.220 -11.176 1.00 96.31 77 ALA A C 1
ATOM 607 O O . ALA A 1 77 ? 11.760 -2.866 -10.232 1.00 96.31 77 ALA A O 1
ATOM 608 N N . MET A 1 78 ? 12.335 -0.886 -11.137 1.00 94.81 78 MET A N 1
ATOM 609 C CA . MET A 1 78 ? 11.913 -0.071 -9.994 1.00 94.81 78 MET A CA 1
ATOM 610 C C . MET A 1 78 ? 10.416 -0.214 -9.702 1.00 94.81 78 MET A C 1
ATOM 612 O O . MET A 1 78 ? 10.039 -0.445 -8.554 1.00 94.81 78 MET A O 1
ATOM 616 N N . PHE A 1 79 ? 9.557 -0.140 -10.723 1.00 95.81 79 PHE A N 1
ATOM 617 C CA . PHE A 1 79 ? 8.108 -0.282 -10.556 1.00 95.81 79 PHE A CA 1
ATOM 618 C C . PHE A 1 79 ? 7.727 -1.640 -9.955 1.00 95.81 79 PHE A C 1
ATOM 620 O O . PHE A 1 79 ? 6.950 -1.703 -8.995 1.00 95.81 79 PHE A O 1
ATOM 627 N N . LEU A 1 80 ? 8.301 -2.728 -10.482 1.00 95.81 80 LEU A N 1
ATOM 628 C CA . LEU A 1 80 ? 8.093 -4.076 -9.958 1.00 95.81 80 LEU A CA 1
ATOM 629 C C . LEU A 1 80 ? 8.554 -4.175 -8.499 1.00 95.81 80 LEU A C 1
ATOM 631 O O . LEU A 1 80 ? 7.829 -4.707 -7.658 1.00 95.81 80 LEU A O 1
ATOM 635 N N . MET A 1 81 ? 9.732 -3.634 -8.186 1.00 94.44 81 MET A N 1
ATOM 636 C CA . MET A 1 81 ? 10.278 -3.645 -6.832 1.00 94.44 81 MET A CA 1
ATOM 637 C C . MET A 1 81 ? 9.376 -2.889 -5.850 1.00 94.44 81 MET A C 1
ATOM 639 O O . MET A 1 81 ? 9.061 -3.429 -4.791 1.00 94.44 81 MET A O 1
ATOM 643 N N . THR A 1 82 ? 8.899 -1.689 -6.196 1.00 93.19 82 THR A N 1
ATOM 644 C CA . THR A 1 82 ? 7.958 -0.931 -5.357 1.00 93.19 82 THR A CA 1
ATOM 645 C C . THR A 1 82 ? 6.674 -1.723 -5.115 1.00 93.19 82 THR A C 1
ATOM 647 O O . THR A 1 82 ? 6.246 -1.864 -3.971 1.00 93.19 82 THR A O 1
ATOM 650 N N . ARG A 1 83 ? 6.084 -2.309 -6.167 1.00 93.44 83 ARG A N 1
ATOM 651 C CA . ARG A 1 83 ? 4.861 -3.125 -6.060 1.00 93.44 83 ARG A CA 1
ATOM 652 C C . ARG A 1 83 ? 5.039 -4.323 -5.128 1.00 93.44 83 ARG A C 1
ATOM 654 O O . ARG A 1 83 ? 4.197 -4.562 -4.256 1.00 93.44 83 ARG A O 1
ATOM 661 N N . LEU A 1 84 ? 6.128 -5.068 -5.301 1.00 93.62 84 LEU A N 1
ATOM 662 C CA . LEU A 1 84 ? 6.428 -6.235 -4.476 1.00 93.62 84 LEU A CA 1
ATOM 663 C C . LEU A 1 84 ? 6.735 -5.835 -3.036 1.00 93.62 84 LEU A C 1
ATOM 665 O O . LEU A 1 84 ? 6.218 -6.471 -2.122 1.00 93.62 84 LEU A O 1
ATOM 669 N N . SER A 1 85 ? 7.494 -4.759 -2.829 1.00 92.44 85 SER A N 1
ATOM 670 C CA . SER A 1 85 ? 7.831 -4.256 -1.499 1.00 92.44 85 SER A CA 1
ATOM 671 C C . SER A 1 85 ? 6.596 -3.829 -0.712 1.00 92.44 85 SER A C 1
ATOM 673 O O . SER A 1 85 ? 6.482 -4.171 0.462 1.00 92.44 85 SER A O 1
ATOM 675 N N . THR A 1 86 ? 5.658 -3.106 -1.330 1.00 87.81 86 THR A N 1
ATOM 676 C CA . THR A 1 86 ? 4.403 -2.718 -0.669 1.00 87.81 86 THR A CA 1
ATOM 677 C C . THR A 1 86 ? 3.593 -3.951 -0.276 1.00 87.81 86 THR A C 1
ATOM 679 O O . THR A 1 86 ? 3.121 -4.053 0.851 1.00 87.81 86 THR A O 1
ATOM 682 N N . THR A 1 87 ? 3.492 -4.930 -1.177 1.00 88.75 87 THR A N 1
ATOM 683 C CA . THR A 1 87 ? 2.783 -6.190 -0.909 1.00 88.75 87 THR A CA 1
ATOM 684 C C . THR A 1 87 ? 3.441 -6.975 0.230 1.00 88.75 87 THR A C 1
ATOM 686 O O . THR A 1 87 ? 2.764 -7.472 1.123 1.00 88.75 87 THR A O 1
ATOM 689 N N . ALA A 1 88 ? 4.770 -7.067 0.217 1.00 89.62 88 ALA A N 1
ATOM 690 C CA . ALA A 1 88 ? 5.573 -7.691 1.262 1.00 89.62 88 ALA A CA 1
ATOM 691 C C . ALA A 1 88 ? 5.385 -7.012 2.626 1.00 89.62 88 ALA A C 1
ATOM 693 O O . ALA A 1 88 ? 5.241 -7.692 3.639 1.00 89.62 88 ALA A O 1
ATOM 694 N N . MET A 1 89 ? 5.356 -5.678 2.650 1.00 87.69 89 MET A N 1
ATOM 695 C CA . MET A 1 89 ? 5.142 -4.904 3.870 1.00 87.69 89 MET A CA 1
ATOM 696 C C . MET A 1 89 ? 3.760 -5.174 4.463 1.00 87.69 89 MET A C 1
ATOM 698 O O . MET A 1 89 ? 3.673 -5.473 5.650 1.00 87.69 89 MET A O 1
ATOM 702 N N . TYR A 1 90 ? 2.707 -5.155 3.637 1.00 84.94 90 TYR A N 1
ATOM 703 C CA . TYR A 1 90 ? 1.355 -5.478 4.092 1.00 84.94 90 TYR A CA 1
ATOM 704 C C . TYR A 1 90 ? 1.252 -6.895 4.647 1.00 84.94 90 TYR A C 1
ATOM 706 O O . TYR A 1 90 ? 0.735 -7.071 5.741 1.00 84.94 90 TYR A O 1
ATOM 714 N N . ARG A 1 91 ? 1.824 -7.888 3.956 1.00 85.00 91 ARG A N 1
ATOM 715 C CA . ARG A 1 91 ? 1.870 -9.274 4.453 1.00 85.00 91 ARG A CA 1
ATOM 716 C C . ARG A 1 91 ? 2.597 -9.410 5.785 1.00 85.00 91 ARG A C 1
ATOM 718 O O . ARG A 1 91 ? 2.262 -10.289 6.563 1.00 85.00 91 ARG A O 1
ATOM 725 N N . LYS A 1 92 ? 3.609 -8.575 6.034 1.00 86.12 92 LYS A N 1
ATOM 726 C CA . LYS A 1 92 ? 4.355 -8.597 7.293 1.00 86.12 92 LYS A CA 1
ATOM 727 C C . LYS A 1 92 ? 3.556 -8.002 8.449 1.00 86.12 92 LYS A C 1
ATOM 729 O O . LYS A 1 92 ? 3.693 -8.502 9.553 1.00 86.12 92 LYS A O 1
ATOM 734 N N . ILE A 1 93 ? 2.772 -6.949 8.214 1.00 83.69 93 ILE A N 1
ATOM 735 C CA . ILE A 1 93 ? 1.936 -6.336 9.262 1.00 83.69 93 ILE A CA 1
ATOM 736 C C . ILE A 1 93 ? 0.598 -7.056 9.451 1.00 83.69 93 ILE A C 1
ATOM 738 O O . ILE A 1 93 ? -0.092 -6.813 10.436 1.00 83.69 93 ILE A O 1
ATOM 742 N N . ASP A 1 94 ? 0.219 -7.924 8.518 1.00 81.62 94 ASP A N 1
ATOM 743 C CA . ASP A 1 94 ? -1.014 -8.695 8.601 1.00 81.62 94 ASP A CA 1
ATOM 744 C C . ASP A 1 94 ? -1.007 -9.617 9.826 1.00 81.62 94 ASP A C 1
ATOM 746 O O . ASP A 1 94 ? -0.057 -10.366 10.056 1.00 81.62 94 ASP A O 1
ATOM 750 N N . GLY A 1 95 ? -2.054 -9.527 10.645 1.00 79.50 95 GLY A N 1
ATOM 751 C CA . GLY A 1 95 ? -2.165 -10.267 11.905 1.00 79.50 95 GLY A CA 1
ATOM 752 C C . GLY A 1 95 ? -1.305 -9.751 13.069 1.00 79.50 95 GLY A C 1
ATOM 753 O O . GLY A 1 95 ? -1.368 -10.335 14.152 1.00 79.50 95 GLY A O 1
ATOM 754 N N . MET A 1 96 ? -0.528 -8.672 12.901 1.00 85.06 96 MET A N 1
ATOM 755 C CA . MET A 1 96 ? 0.146 -8.016 14.028 1.00 85.06 96 MET A CA 1
ATOM 756 C C . MET A 1 96 ? -0.845 -7.133 14.805 1.00 85.06 96 MET A C 1
ATOM 758 O O . MET A 1 96 ? -1.451 -6.256 14.187 1.00 85.06 96 MET A O 1
ATOM 762 N N . PRO A 1 97 ? -0.971 -7.292 16.140 1.00 83.94 97 PRO A N 1
ATOM 763 C CA . PRO A 1 97 ? -1.821 -6.429 16.955 1.00 83.94 97 PRO A CA 1
ATOM 764 C C . PRO A 1 97 ? -1.448 -4.949 16.792 1.00 83.94 97 PRO A C 1
ATOM 766 O O . PRO A 1 97 ? -0.298 -4.567 17.010 1.00 83.94 97 PRO A O 1
ATOM 769 N N . GLY A 1 98 ? -2.417 -4.116 16.424 1.00 86.31 98 GLY A N 1
ATOM 770 C CA . GLY A 1 98 ? -2.244 -2.680 16.204 1.00 86.31 98 GLY A CA 1
ATOM 771 C C . GLY A 1 98 ? -1.995 -2.263 14.754 1.00 86.31 98 GLY A C 1
ATOM 772 O O . GLY A 1 98 ? -1.868 -1.065 14.478 1.00 86.31 98 GLY A O 1
ATOM 773 N N . ALA A 1 99 ? -1.953 -3.206 13.810 1.00 88.50 99 ALA A N 1
ATOM 774 C CA . ALA A 1 99 ? -1.704 -2.907 12.403 1.00 88.50 99 ALA A CA 1
ATOM 775 C C . ALA A 1 99 ? -2.779 -1.994 11.789 1.00 88.50 99 ALA A C 1
ATOM 777 O O . ALA A 1 99 ? -2.456 -1.103 10.995 1.00 88.50 99 ALA A O 1
ATOM 778 N N . ALA A 1 100 ? -4.052 -2.161 12.168 1.00 89.81 100 ALA A N 1
ATOM 779 C CA . ALA A 1 100 ? -5.136 -1.331 11.650 1.00 89.81 100 ALA A CA 1
ATOM 780 C C . ALA A 1 100 ? -4.985 0.130 12.095 1.00 89.81 100 ALA A C 1
ATOM 782 O O . ALA A 1 100 ? -5.160 1.039 11.280 1.00 89.81 100 ALA A O 1
ATOM 783 N N . GLY A 1 101 ? -4.592 0.357 13.353 1.00 89.75 101 GLY A N 1
ATOM 784 C CA . GLY A 1 101 ? -4.314 1.692 13.888 1.00 89.75 101 GLY A CA 1
ATOM 785 C C . GLY A 1 101 ? -3.215 2.412 13.109 1.00 89.75 101 GLY A C 1
ATOM 786 O O . GLY A 1 101 ? -3.396 3.564 12.705 1.00 89.75 101 GLY A O 1
ATOM 787 N N . HIS A 1 102 ? -2.119 1.709 12.813 1.00 90.12 102 HIS A N 1
ATOM 788 C CA . HIS A 1 102 ? -1.010 2.255 12.032 1.00 90.12 102 HIS A CA 1
ATOM 789 C C . HIS A 1 102 ? -1.426 2.630 10.602 1.00 90.12 102 HIS A C 1
ATOM 791 O O . HIS A 1 102 ? -1.085 3.702 10.095 1.00 90.12 102 HIS A O 1
ATOM 797 N N . VAL A 1 103 ? -2.200 1.772 9.929 1.00 89.62 103 VAL A N 1
ATOM 798 C CA . VAL A 1 103 ? -2.688 2.051 8.567 1.00 89.62 103 VAL A CA 1
ATOM 799 C C . VAL A 1 103 ? -3.639 3.248 8.556 1.00 89.62 103 VAL A C 1
ATOM 801 O O . VAL A 1 103 ? -3.578 4.080 7.649 1.00 89.62 103 VAL A O 1
ATOM 804 N N . ILE A 1 104 ? -4.501 3.372 9.562 1.00 92.50 104 ILE A N 1
ATOM 805 C CA . ILE A 1 104 ? -5.460 4.474 9.672 1.00 92.50 104 ILE A CA 1
ATOM 806 C C . ILE A 1 104 ? -4.753 5.820 9.872 1.00 92.50 104 ILE A C 1
ATOM 808 O O . ILE A 1 104 ? -5.116 6.796 9.212 1.00 92.50 104 ILE A O 1
ATOM 812 N N . SER A 1 105 ? -3.740 5.881 10.740 1.00 90.25 105 SER A N 1
ATOM 813 C CA . SER A 1 105 ? -3.025 7.127 11.039 1.00 90.25 105 SER A CA 1
ATOM 814 C C . SER A 1 105 ? -2.107 7.576 9.896 1.00 90.25 105 SER A C 1
ATOM 816 O O . SER A 1 105 ? -2.007 8.769 9.616 1.00 90.25 105 SER A O 1
ATOM 818 N N . THR A 1 106 ? -1.468 6.636 9.193 1.00 89.62 106 THR A N 1
ATOM 819 C CA . THR A 1 106 ? -0.450 6.954 8.174 1.00 89.62 106 THR A CA 1
ATOM 820 C C . THR A 1 106 ? -0.989 6.970 6.745 1.00 89.62 106 THR A C 1
ATOM 822 O O . THR A 1 106 ? -0.582 7.796 5.927 1.00 89.62 106 THR A O 1
ATOM 825 N N . SER A 1 107 ? -1.911 6.063 6.407 1.00 88.62 107 SER A N 1
ATOM 826 C CA . SER A 1 107 ? -2.222 5.747 5.008 1.00 88.62 107 SER A CA 1
ATOM 827 C C . SER A 1 107 ? -3.490 6.421 4.482 1.00 88.62 107 SER A C 1
ATOM 829 O O . SER A 1 107 ? -3.729 6.374 3.271 1.00 88.62 107 SER A O 1
ATOM 831 N N . LEU A 1 108 ? -4.322 7.039 5.328 1.00 89.50 108 LEU A N 1
ATOM 832 C CA . LEU A 1 108 ? -5.576 7.683 4.899 1.00 89.50 108 LEU A CA 1
ATOM 833 C C . LEU A 1 108 ? -5.387 9.086 4.288 1.00 89.50 108 LEU A C 1
ATOM 835 O O . LEU A 1 108 ? -6.219 9.525 3.491 1.00 89.50 108 LEU A O 1
ATOM 839 N N . GLY A 1 109 ? -4.253 9.743 4.544 1.00 87.06 109 GLY A N 1
ATOM 840 C CA . GLY A 1 109 ? -3.928 11.063 3.993 1.00 87.06 109 GLY A CA 1
ATOM 841 C C . GLY A 1 109 ? -4.703 12.218 4.644 1.00 87.06 109 GLY A C 1
ATOM 842 O O . GLY A 1 109 ? -5.386 12.044 5.642 1.00 87.06 109 GLY A O 1
ATOM 843 N N . ARG A 1 110 ? -4.605 13.425 4.068 1.00 87.12 110 ARG A N 1
ATOM 844 C CA . ARG A 1 110 ? -5.009 14.693 4.724 1.00 87.12 110 ARG A CA 1
ATOM 845 C C . ARG A 1 110 ? -6.514 14.883 4.960 1.00 87.12 110 ARG A C 1
ATOM 847 O O . ARG A 1 110 ? -6.887 15.701 5.790 1.00 87.12 110 ARG A O 1
ATOM 854 N N . ASN A 1 111 ? -7.369 14.182 4.216 1.00 88.38 111 ASN A N 1
ATOM 855 C CA . ASN A 1 111 ? -8.833 14.320 4.311 1.00 88.38 111 ASN A CA 1
ATOM 856 C C . ASN A 1 111 ? -9.454 13.473 5.432 1.00 88.38 111 ASN A C 1
ATOM 858 O O . ASN A 1 111 ? -10.673 13.488 5.607 1.00 88.38 111 ASN A O 1
ATOM 862 N N . TRP A 1 112 ? -8.622 12.715 6.137 1.00 93.50 112 TRP A N 1
ATOM 863 C CA . TRP A 1 112 ? -9.009 11.812 7.202 1.00 93.50 112 TRP A CA 1
ATOM 864 C C . TRP A 1 112 ? -8.142 12.088 8.425 1.00 93.50 112 TRP A C 1
ATOM 866 O O . TRP A 1 112 ? -6.946 12.346 8.315 1.00 93.50 112 TRP A O 1
ATOM 876 N N . GLN A 1 113 ? -8.756 12.023 9.594 1.00 92.75 113 GLN A N 1
ATOM 877 C CA . GLN A 1 113 ? -8.108 12.116 10.890 1.00 92.75 113 GLN A CA 1
ATOM 878 C C . GLN A 1 113 ? -8.348 10.801 11.614 1.00 92.75 113 GLN A C 1
ATOM 880 O O . GLN A 1 113 ? -9.485 10.436 11.906 1.00 92.75 113 GLN A O 1
ATOM 885 N N . GLY A 1 114 ? -7.269 10.074 11.866 1.00 90.50 114 GLY A N 1
ATOM 886 C CA . GLY A 1 114 ? -7.285 8.802 12.568 1.00 90.50 114 GLY A CA 1
ATOM 887 C C . GLY A 1 114 ? -6.177 8.756 13.610 1.00 90.50 114 GLY A C 1
ATOM 888 O O . GLY A 1 114 ? -5.186 9.475 13.498 1.00 90.50 114 GLY A O 1
ATOM 889 N N . SER A 1 115 ? -6.366 7.925 14.630 1.00 88.38 115 SER A N 1
ATOM 890 C CA . SER A 1 115 ? -5.394 7.717 15.705 1.00 88.38 115 SER A CA 1
ATOM 891 C C . SER A 1 115 ? -4.837 6.301 15.642 1.00 88.38 115 SER A C 1
ATOM 893 O O . SER A 1 115 ? -5.580 5.355 15.384 1.00 88.38 115 SER A O 1
ATOM 895 N N . GLU A 1 116 ? -3.542 6.159 15.922 1.00 89.06 116 GLU A N 1
ATOM 896 C CA . GLU A 1 116 ? -2.903 4.854 16.132 1.00 89.06 116 GLU A CA 1
ATOM 897 C C . GLU A 1 116 ? -3.322 4.227 17.473 1.00 89.06 116 GLU A C 1
ATOM 899 O O . GLU A 1 116 ? -3.249 3.015 17.648 1.00 89.06 116 GLU A O 1
ATOM 904 N N . VAL A 1 117 ? -3.823 5.040 18.410 1.00 91.75 117 VAL A N 1
ATOM 905 C CA . VAL A 1 117 ? -4.357 4.573 19.694 1.00 91.75 117 VAL A CA 1
ATOM 906 C C . VAL A 1 117 ? -5.810 4.115 19.513 1.00 91.75 117 VAL A C 1
ATOM 908 O O . VAL A 1 117 ? -6.629 4.896 19.010 1.00 91.75 117 VAL A O 1
ATOM 911 N N . PRO A 1 118 ? -6.165 2.891 19.943 1.00 93.56 118 PRO A N 1
ATOM 912 C CA . PRO A 1 118 ? -7.528 2.391 19.833 1.00 93.56 118 PRO A CA 1
ATOM 913 C C . PRO A 1 118 ? -8.487 3.141 20.763 1.00 93.56 118 PRO A C 1
ATOM 915 O O . PRO A 1 118 ? -8.138 3.536 21.874 1.00 93.56 118 PRO A O 1
ATOM 918 N N . VAL A 1 119 ? -9.734 3.297 20.320 1.00 93.38 119 VAL A N 1
ATOM 919 C CA . VAL A 1 119 ? -10.829 3.876 21.118 1.00 93.38 119 VAL A CA 1
ATOM 920 C C . VAL A 1 119 ? -11.459 2.858 22.071 1.00 93.38 119 VAL A C 1
ATOM 922 O O . VAL A 1 119 ? -12.101 3.237 23.050 1.00 93.38 119 VAL A O 1
ATOM 925 N N . GLY A 1 120 ? -11.261 1.567 21.804 1.00 92.12 120 GLY A N 1
ATOM 926 C CA . GLY A 1 120 ? -11.653 0.474 22.683 1.00 92.12 120 GLY A CA 1
ATOM 927 C C . GLY A 1 120 ? -10.752 -0.734 22.472 1.00 92.12 120 GLY A C 1
ATOM 928 O O . GLY A 1 120 ? -10.414 -1.060 21.340 1.00 92.12 120 GLY A O 1
ATOM 929 N N . VAL A 1 121 ? -10.371 -1.400 23.557 1.00 93.12 121 VAL A N 1
ATOM 930 C CA . VAL A 1 121 ? -9.549 -2.615 23.537 1.00 93.12 121 VAL A CA 1
ATOM 931 C C . VAL A 1 121 ? -10.149 -3.638 24.483 1.00 93.12 121 VAL A C 1
ATOM 933 O O . VAL A 1 121 ? -10.603 -3.296 25.577 1.00 93.12 121 VAL A O 1
ATOM 936 N N . ASN A 1 122 ? -10.124 -4.905 24.079 1.00 89.38 122 ASN A N 1
ATOM 937 C CA . ASN A 1 122 ? -10.340 -6.012 24.992 1.00 89.38 122 ASN A CA 1
ATOM 938 C C . ASN A 1 122 ? -9.004 -6.382 25.665 1.00 89.38 122 ASN A C 1
ATOM 940 O O . ASN A 1 122 ? -8.118 -6.910 24.994 1.00 89.38 122 ASN A O 1
ATOM 944 N N . PRO A 1 123 ? -8.840 -6.169 26.984 1.00 85.69 123 PRO A N 1
ATOM 945 C CA . PRO A 1 123 ? -7.555 -6.358 27.659 1.00 85.69 123 PRO A CA 1
ATOM 946 C C . PRO A 1 123 ? -7.067 -7.814 27.656 1.00 85.69 123 PRO A C 1
ATOM 948 O O . PRO A 1 123 ? -5.871 -8.056 27.790 1.00 85.69 123 PRO A O 1
ATOM 951 N N . LYS A 1 124 ? -7.972 -8.791 27.500 1.00 87.00 124 LYS A N 1
ATOM 952 C CA . LYS A 1 124 ? -7.617 -10.218 27.508 1.00 87.00 124 LYS A CA 1
ATOM 953 C C . LYS A 1 124 ? -7.174 -10.723 26.142 1.00 87.00 124 LYS A C 1
ATOM 955 O O . LYS A 1 124 ? -6.258 -11.529 26.062 1.00 87.00 124 LYS A O 1
ATOM 960 N N . THR A 1 125 ? -7.849 -10.287 25.083 1.00 85.88 125 THR A N 1
ATOM 961 C CA . THR A 1 125 ? -7.638 -10.806 23.723 1.00 85.88 125 THR A CA 1
ATOM 962 C C . THR A 1 125 ? -6.873 -9.849 22.823 1.00 85.88 125 THR A C 1
ATOM 964 O O . THR A 1 125 ? -6.537 -10.235 21.711 1.00 85.88 125 THR A O 1
ATOM 967 N N . GLN A 1 126 ? -6.608 -8.624 23.288 1.00 87.19 126 GLN A N 1
ATOM 968 C CA . GLN A 1 126 ? -5.986 -7.549 22.511 1.00 87.19 126 GLN A CA 1
ATOM 969 C C . GLN A 1 126 ? -6.766 -7.189 21.231 1.00 87.19 126 GLN A C 1
ATOM 971 O O . GLN A 1 126 ? -6.229 -6.522 20.354 1.00 87.19 126 GLN A O 1
ATOM 976 N N . ASP A 1 127 ? -8.045 -7.584 21.131 1.00 91.06 127 ASP A N 1
ATOM 977 C CA . ASP A 1 127 ? -8.914 -7.128 20.044 1.00 91.06 127 ASP A CA 1
ATOM 978 C C . ASP A 1 127 ? -9.157 -5.622 20.216 1.00 91.06 127 ASP A C 1
ATOM 980 O O . ASP A 1 127 ? -9.490 -5.163 21.317 1.00 91.06 127 ASP A O 1
ATOM 984 N N . ALA A 1 128 ? -9.020 -4.861 19.137 1.00 94.06 128 ALA A N 1
ATOM 985 C CA . ALA A 1 128 ? -8.990 -3.407 19.184 1.00 94.06 128 ALA A CA 1
ATOM 986 C C . ALA A 1 128 ? -10.022 -2.788 18.238 1.00 94.06 128 ALA A C 1
ATOM 988 O O . ALA A 1 128 ? -10.328 -3.311 17.171 1.00 94.06 128 ALA A O 1
ATOM 989 N N . VAL A 1 129 ? -10.568 -1.643 18.633 1.00 95.62 129 VAL A N 1
ATOM 990 C CA . VAL A 1 129 ? -11.441 -0.811 17.807 1.00 95.62 129 VAL A CA 1
ATOM 991 C C . VAL A 1 129 ? -10.797 0.555 17.667 1.00 95.62 129 VAL A C 1
ATOM 993 O O . VAL A 1 129 ? -10.432 1.190 18.655 1.00 95.62 129 VAL A O 1
ATOM 996 N N . TYR A 1 130 ? -10.693 1.014 16.430 1.00 96.19 130 TYR A N 1
ATOM 997 C CA . TYR A 1 130 ? -10.146 2.296 16.023 1.00 96.19 130 TYR A CA 1
ATOM 998 C C . TYR A 1 130 ? -11.240 3.161 15.414 1.00 96.19 130 TYR A C 1
ATOM 1000 O O . TYR A 1 130 ? -12.255 2.667 14.913 1.00 96.19 130 TYR A O 1
ATOM 1008 N N . ARG A 1 131 ? -11.004 4.471 15.423 1.00 95.81 131 ARG A N 1
ATOM 1009 C CA . ARG A 1 131 ? -11.889 5.454 14.808 1.00 95.81 131 ARG A CA 1
ATOM 1010 C C . ARG A 1 131 ? -11.096 6.364 13.882 1.00 95.81 131 ARG A C 1
ATOM 1012 O O . ARG A 1 131 ? -10.057 6.896 14.274 1.00 95.81 131 ARG A O 1
ATOM 1019 N N . ALA A 1 132 ? -11.632 6.575 12.688 1.00 95.50 132 ALA A N 1
ATOM 1020 C CA . ALA A 1 132 ? -11.197 7.600 11.753 1.00 95.50 132 ALA A CA 1
ATOM 1021 C C . ALA A 1 132 ? -12.384 8.494 11.379 1.00 95.50 132 ALA A C 1
ATOM 1023 O O . ALA A 1 132 ? -13.518 8.029 11.287 1.00 95.50 132 ALA A O 1
ATOM 1024 N N . ILE A 1 133 ? -12.131 9.781 11.173 1.00 95.00 133 ILE A N 1
ATOM 1025 C CA . ILE A 1 133 ? -13.144 10.781 10.828 1.00 95.00 133 ILE A CA 1
ATOM 1026 C C . ILE A 1 133 ? -12.671 11.515 9.579 1.00 95.00 133 ILE A C 1
ATOM 1028 O O . ILE A 1 133 ? -11.516 11.927 9.506 1.00 95.00 133 ILE A O 1
ATOM 1032 N N . GLY A 1 134 ? -13.540 11.680 8.591 1.00 93.81 134 GLY A N 1
ATOM 1033 C CA . GLY A 1 134 ? -13.197 12.366 7.351 1.00 93.81 134 GLY A CA 1
ATOM 1034 C C . GLY A 1 134 ? -14.426 12.797 6.570 1.00 93.81 134 GLY A C 1
ATOM 1035 O O . GLY A 1 134 ? -15.538 12.816 7.093 1.00 93.81 134 GLY A O 1
ATOM 1036 N N . ARG A 1 135 ? -14.223 13.146 5.296 1.00 89.75 135 ARG A N 1
ATOM 1037 C CA . ARG A 1 135 ? -15.305 13.619 4.413 1.00 89.75 135 ARG A CA 1
ATOM 1038 C C . ARG A 1 135 ? -16.461 12.620 4.275 1.00 89.75 135 ARG A C 1
ATOM 1040 O O . ARG A 1 135 ? -17.606 13.047 4.319 1.00 89.75 135 ARG A O 1
ATOM 1047 N N . GLY A 1 136 ? -16.158 11.322 4.236 1.00 90.94 136 GLY A N 1
ATOM 1048 C CA . GLY A 1 136 ? -17.160 10.250 4.187 1.00 90.94 136 GLY A CA 1
ATOM 1049 C C . GLY A 1 136 ? -17.768 9.863 5.534 1.00 90.94 136 GLY A C 1
ATOM 1050 O O . GLY A 1 136 ? -18.308 8.766 5.675 1.00 90.94 136 GLY A O 1
ATOM 1051 N N . GLY A 1 137 ? -17.655 10.736 6.538 1.00 94.50 137 GLY A N 1
ATOM 1052 C CA . GLY A 1 137 ? -18.215 10.554 7.871 1.00 94.50 137 GLY A CA 1
ATOM 1053 C C . GLY A 1 137 ? -17.273 9.854 8.847 1.00 94.50 137 GLY A C 1
ATOM 1054 O O . GLY A 1 137 ? -16.062 10.094 8.862 1.00 94.50 137 GLY A O 1
ATOM 1055 N N . ILE A 1 138 ? -17.849 9.018 9.711 1.00 95.56 138 ILE A N 1
ATOM 1056 C CA . ILE A 1 138 ? -17.128 8.317 10.775 1.00 95.56 138 ILE A CA 1
ATOM 1057 C C . ILE A 1 138 ? -16.897 6.874 10.343 1.00 95.56 138 ILE A C 1
ATOM 1059 O O . ILE A 1 138 ? -17.821 6.165 9.948 1.00 95.56 138 ILE A O 1
ATOM 1063 N N . VAL A 1 139 ? -15.657 6.420 10.455 1.00 96.75 139 VAL A N 1
ATOM 1064 C CA . VAL A 1 139 ? -15.262 5.045 10.173 1.00 96.75 139 VAL A CA 1
ATOM 1065 C C . VAL A 1 139 ? -14.796 4.390 11.461 1.00 96.75 139 VAL A C 1
ATOM 1067 O O . VAL A 1 139 ? -13.867 4.864 12.115 1.00 96.75 139 VAL A O 1
ATOM 1070 N N . VAL A 1 140 ? -15.440 3.282 11.805 1.00 96.69 140 VAL A N 1
ATOM 1071 C CA . VAL A 1 140 ? -15.069 2.406 12.912 1.00 96.69 140 VAL A CA 1
ATOM 1072 C C . VAL A 1 140 ? -14.366 1.194 12.318 1.00 96.69 140 VAL A C 1
ATOM 1074 O O . VAL A 1 140 ? -14.948 0.465 11.516 1.00 96.69 140 VAL A O 1
ATOM 1077 N N . VAL A 1 141 ? -13.110 0.981 12.692 1.00 96.62 141 VAL A N 1
ATOM 1078 C CA . VAL A 1 141 ? -12.318 -0.157 12.215 1.00 96.62 141 VAL A CA 1
ATOM 1079 C C . VAL A 1 141 ? -12.065 -1.095 13.378 1.00 96.62 141 VAL A C 1
ATOM 1081 O O . VAL A 1 141 ? -11.555 -0.671 14.409 1.00 96.62 141 VAL A O 1
ATOM 1084 N N . ALA A 1 142 ? -12.429 -2.357 13.223 1.00 95.38 142 ALA A N 1
ATOM 1085 C CA . ALA A 1 142 ? -12.305 -3.372 14.253 1.00 95.38 142 ALA A CA 1
ATOM 1086 C C . ALA A 1 142 ? -11.234 -4.390 13.845 1.00 95.38 142 ALA A C 1
ATOM 1088 O O . ALA A 1 142 ? -11.321 -4.976 12.771 1.00 95.38 142 ALA A O 1
ATOM 1089 N N . GLU A 1 143 ? -10.234 -4.592 14.692 1.00 93.00 143 GLU A N 1
ATOM 1090 C CA . GLU A 1 143 ? -9.108 -5.499 14.478 1.00 93.00 143 GLU A CA 1
ATOM 1091 C C . GLU A 1 143 ? -9.198 -6.675 15.456 1.00 93.00 143 GLU A C 1
ATOM 1093 O O . GLU A 1 143 ? -9.261 -6.476 16.673 1.00 93.00 143 GLU A O 1
ATOM 1098 N N . GLY A 1 144 ? -9.245 -7.900 14.924 1.00 89.69 144 GLY A N 1
ATOM 1099 C CA . GLY A 1 144 ? -9.395 -9.133 15.702 1.00 89.69 144 GLY A CA 1
ATOM 1100 C C . GLY A 1 144 ? -10.630 -9.945 15.302 1.00 89.69 144 GLY A C 1
ATOM 1101 O O . GLY A 1 144 ? -11.168 -9.810 14.207 1.00 89.69 144 GLY A O 1
ATOM 1102 N N . SER A 1 145 ? -11.107 -10.819 16.193 1.00 87.50 145 SER A N 1
ATOM 1103 C CA . SER A 1 145 ? -12.241 -11.700 15.868 1.00 87.50 145 SER A CA 1
ATOM 1104 C C . SER A 1 145 ? -13.581 -10.959 15.907 1.00 87.50 145 SER A C 1
ATOM 1106 O O . SER A 1 145 ? -13.998 -10.456 16.956 1.00 87.50 145 SER A O 1
ATOM 1108 N N . ARG A 1 146 ? -14.315 -10.978 14.786 1.00 86.81 146 ARG A N 1
ATOM 1109 C CA . ARG A 1 146 ? -15.630 -10.331 14.620 1.00 86.81 146 ARG A CA 1
ATOM 1110 C C . ARG A 1 146 ? -16.626 -10.647 15.745 1.00 86.81 146 ARG A C 1
ATOM 1112 O O . ARG A 1 146 ? -17.272 -9.736 16.272 1.00 86.81 146 ARG A O 1
ATOM 1119 N N . GLY A 1 147 ? -16.708 -11.911 16.171 1.00 87.00 147 GLY A N 1
ATOM 1120 C CA . GLY A 1 147 ? -17.606 -12.339 17.252 1.00 87.00 147 GLY A CA 1
ATOM 1121 C C . GLY A 1 147 ? -17.332 -11.623 18.579 1.00 87.00 147 GLY A C 1
ATOM 1122 O O . GLY A 1 147 ? -18.258 -11.172 19.250 1.00 87.00 147 GLY A O 1
ATOM 1123 N N . ARG A 1 148 ? -16.054 -11.428 18.929 1.00 88.94 148 ARG A N 1
ATOM 1124 C CA . ARG A 1 148 ? -15.641 -10.748 20.170 1.00 88.94 148 ARG A CA 1
ATOM 1125 C C . ARG A 1 148 ? -15.742 -9.225 20.071 1.00 88.94 148 ARG A C 1
ATOM 1127 O O . ARG A 1 148 ? -16.030 -8.557 21.062 1.00 88.94 148 ARG A O 1
ATOM 1134 N N . LEU A 1 149 ? -15.556 -8.682 18.870 1.00 91.38 149 LEU A N 1
ATOM 1135 C CA . LEU A 1 149 ? -15.576 -7.243 18.598 1.00 91.38 149 LEU A CA 1
ATOM 1136 C C . LEU A 1 149 ? -16.982 -6.648 18.499 1.00 91.38 149 LEU A C 1
ATOM 1138 O O . LEU A 1 149 ? -17.137 -5.437 18.640 1.00 91.38 149 LEU A O 1
ATOM 1142 N N . THR A 1 150 ? -18.015 -7.470 18.296 1.00 91.31 150 THR A N 1
ATOM 1143 C CA . THR A 1 150 ? -19.400 -7.009 18.085 1.00 91.31 150 THR A CA 1
ATOM 1144 C C . THR A 1 150 ? -19.874 -6.031 19.166 1.00 91.31 150 THR A C 1
ATOM 1146 O O . THR A 1 150 ? -20.481 -5.008 18.848 1.00 91.31 150 THR A O 1
ATOM 1149 N N . ARG A 1 151 ? -19.551 -6.291 20.442 1.00 92.81 151 ARG A N 1
ATOM 1150 C CA . ARG A 1 151 ? -19.907 -5.383 21.543 1.00 92.81 151 ARG A CA 1
ATOM 1151 C C . ARG A 1 151 ? -19.158 -4.050 21.454 1.00 92.81 151 ARG A C 1
ATOM 1153 O O . ARG A 1 151 ? -19.801 -3.006 21.480 1.00 92.81 151 ARG A O 1
ATOM 1160 N N . LEU A 1 152 ? -17.830 -4.082 21.322 1.00 93.94 152 LEU A N 1
ATOM 1161 C CA . LEU A 1 152 ? -16.997 -2.873 21.263 1.00 93.94 152 LEU A CA 1
ATOM 1162 C C . LEU A 1 152 ? -17.376 -1.982 20.072 1.00 93.94 152 LEU A C 1
ATOM 1164 O O . LEU A 1 152 ? -17.501 -0.768 20.214 1.00 93.94 152 LEU A O 1
ATOM 1168 N N . VAL A 1 153 ? -17.634 -2.594 18.917 1.00 96.00 153 VAL A N 1
ATOM 1169 C CA . VAL A 1 153 ? -18.097 -1.901 17.710 1.00 96.00 153 VAL A CA 1
ATOM 1170 C C . VAL A 1 153 ? -19.469 -1.266 17.923 1.00 96.00 153 VAL A C 1
ATOM 1172 O O . VAL A 1 153 ? -19.677 -0.115 17.543 1.00 96.00 153 VAL A O 1
ATOM 1175 N N . LYS A 1 154 ? -20.415 -1.987 18.539 1.00 95.50 154 LYS A N 1
ATOM 1176 C CA . LYS A 1 154 ? -21.754 -1.456 18.830 1.00 95.50 154 LYS A CA 1
ATOM 1177 C C . LYS A 1 154 ? -21.692 -0.267 19.788 1.00 95.50 154 LYS A C 1
ATOM 1179 O O . LYS A 1 154 ? -22.378 0.732 19.554 1.00 95.50 154 LYS A O 1
ATOM 1184 N N . ASP A 1 155 ? -20.878 -0.367 20.835 1.00 95.25 155 ASP A N 1
ATOM 1185 C CA . ASP A 1 155 ? -20.679 0.704 21.810 1.00 95.25 155 ASP A CA 1
ATOM 1186 C C . ASP A 1 155 ? -20.115 1.954 21.122 1.00 95.25 155 ASP A C 1
ATOM 1188 O O . ASP A 1 155 ? -20.645 3.053 21.297 1.00 95.25 155 ASP A O 1
ATOM 1192 N N . GLU A 1 156 ? -19.101 1.783 20.272 1.00 95.38 156 GLU A N 1
ATOM 1193 C CA . GLU A 1 156 ? -18.483 2.886 19.539 1.00 95.38 156 GLU A CA 1
ATOM 1194 C C . GLU A 1 156 ? -19.426 3.509 18.504 1.00 95.38 156 GLU A C 1
ATOM 1196 O O . GLU A 1 156 ? -19.589 4.727 18.467 1.00 95.38 156 GLU A O 1
ATOM 1201 N N . ARG A 1 157 ? -20.142 2.691 17.723 1.00 94.69 157 ARG A N 1
ATOM 1202 C CA . ARG A 1 157 ? -21.156 3.168 16.771 1.00 94.69 157 ARG A CA 1
ATOM 1203 C C . ARG A 1 157 ? -22.241 3.982 17.473 1.00 94.69 157 ARG A C 1
ATOM 1205 O O . ARG A 1 157 ? -22.646 5.031 16.980 1.00 94.69 157 ARG A O 1
ATOM 1212 N N . THR A 1 158 ? -22.704 3.519 18.632 1.00 94.56 158 THR A N 1
ATOM 1213 C CA . THR A 1 158 ? -23.733 4.217 19.412 1.00 94.56 158 THR A CA 1
ATOM 1214 C C . THR A 1 158 ? -23.221 5.560 19.931 1.00 94.56 158 THR A C 1
ATOM 1216 O O . THR A 1 158 ? -23.939 6.555 19.849 1.00 94.56 158 THR A O 1
ATOM 1219 N N . LYS A 1 159 ? -21.978 5.618 20.428 1.00 94.06 159 LYS A N 1
ATOM 1220 C CA . LYS A 1 159 ? -21.339 6.881 20.830 1.00 94.06 159 LYS A CA 1
ATOM 1221 C C . LYS A 1 159 ? -21.199 7.836 19.643 1.00 94.06 159 LYS A C 1
ATOM 1223 O O . LYS A 1 159 ? -21.595 8.991 19.762 1.00 94.06 159 LYS A O 1
ATOM 1228 N N . ALA A 1 160 ? -20.718 7.348 18.500 1.00 93.00 160 ALA A N 1
ATOM 1229 C CA . ALA A 1 160 ? -20.550 8.140 17.284 1.00 93.00 160 ALA A CA 1
ATOM 1230 C C . ALA A 1 160 ? -21.873 8.762 16.806 1.00 93.00 160 ALA A C 1
ATOM 1232 O O . ALA A 1 160 ? -21.931 9.968 16.581 1.00 93.00 160 ALA A O 1
ATOM 1233 N N . MET A 1 161 ? -22.953 7.975 16.741 1.00 92.94 161 MET A N 1
ATOM 1234 C CA . MET A 1 161 ? -24.277 8.465 16.325 1.00 92.94 161 MET A CA 1
ATOM 1235 C C . MET A 1 161 ? -24.872 9.501 17.289 1.00 92.94 161 MET A C 1
ATOM 1237 O O . MET A 1 161 ? -25.625 10.370 16.859 1.00 92.94 161 MET A O 1
ATOM 1241 N N . ARG A 1 162 ? -24.549 9.428 18.589 1.00 92.88 162 ARG A N 1
ATOM 1242 C CA . ARG A 1 162 ? -24.985 10.439 19.568 1.00 92.88 162 ARG A CA 1
ATOM 1243 C C . ARG A 1 162 ? -24.249 11.765 19.393 1.00 92.88 162 ARG A C 1
ATOM 1245 O O . ARG A 1 162 ? -24.865 12.809 19.560 1.00 92.88 162 ARG A O 1
ATOM 1252 N N . VAL A 1 163 ? -22.951 11.713 19.092 1.00 91.94 163 VAL A N 1
ATOM 1253 C CA . VAL A 1 163 ? -22.097 12.906 18.959 1.00 91.94 163 VAL A CA 1
ATOM 1254 C C . VAL A 1 163 ? -22.315 13.610 17.619 1.00 91.94 163 VAL A C 1
ATOM 1256 O O . VAL A 1 163 ? -22.313 14.835 17.572 1.00 91.94 163 VAL A O 1
ATOM 1259 N N . ALA A 1 164 ? -22.514 12.854 16.540 1.00 90.06 164 ALA A N 1
ATOM 1260 C CA . ALA A 1 164 ? -22.628 13.383 15.185 1.00 90.06 164 ALA A CA 1
ATOM 1261 C C . ALA A 1 164 ? -23.888 12.842 14.492 1.00 90.06 164 ALA A C 1
ATOM 1263 O O . ALA A 1 164 ? -23.841 11.889 13.712 1.00 90.06 164 ALA A O 1
ATOM 1264 N N . GLN A 1 165 ? -25.036 13.448 14.800 1.00 90.38 165 GLN A N 1
ATOM 1265 C CA . GLN A 1 165 ? -26.313 13.076 14.188 1.00 90.38 165 GLN A CA 1
ATOM 1266 C C . GLN A 1 165 ? -26.322 13.412 12.689 1.00 90.38 165 GLN A C 1
ATOM 1268 O O . GLN A 1 165 ? -25.836 14.462 12.277 1.00 90.38 165 GLN A O 1
ATOM 1273 N N . GLY A 1 166 ? -26.866 12.510 11.869 1.00 89.19 166 GLY A N 1
ATOM 1274 C CA . GLY A 1 166 ? -26.917 12.669 10.410 1.00 89.19 166 GLY A CA 1
ATOM 1275 C C . GLY A 1 166 ? -25.606 12.357 9.674 1.00 89.19 166 GLY A C 1
ATOM 1276 O O . GLY A 1 166 ? -25.594 12.362 8.447 1.00 89.19 166 GLY A O 1
ATOM 1277 N N . VAL A 1 167 ? -24.519 12.038 10.388 1.00 93.75 167 VAL A N 1
ATOM 1278 C CA . VAL A 1 167 ? -23.238 11.644 9.780 1.00 93.75 167 VAL A CA 1
ATOM 1279 C C . VAL A 1 167 ? -23.207 10.125 9.550 1.00 93.75 167 VAL A C 1
ATOM 1281 O O . VAL A 1 167 ? -23.507 9.369 10.479 1.00 93.75 167 VAL A O 1
ATOM 1284 N N . PRO A 1 168 ? -22.833 9.637 8.350 1.00 94.25 168 PRO A N 1
ATOM 1285 C CA . PRO A 1 168 ? -22.740 8.203 8.092 1.00 94.25 168 PRO A CA 1
ATOM 1286 C C . PRO A 1 168 ? -21.654 7.557 8.963 1.00 94.25 168 PRO A C 1
ATOM 1288 O O . PRO A 1 168 ? -20.537 8.068 9.072 1.00 94.25 168 PRO A O 1
ATOM 1291 N N . VAL A 1 169 ? -21.989 6.415 9.575 1.00 95.50 169 VAL A N 1
ATOM 1292 C CA . VAL A 1 169 ? -21.058 5.605 10.374 1.00 95.50 169 VAL A CA 1
ATOM 1293 C C . VAL A 1 169 ? -20.828 4.269 9.675 1.00 95.50 169 VAL A C 1
ATOM 1295 O O . VAL A 1 169 ? -21.717 3.418 9.648 1.00 95.50 169 VAL A O 1
ATOM 1298 N N . ASN A 1 170 ? -19.629 4.088 9.130 1.00 95.62 170 ASN A N 1
ATOM 1299 C CA . ASN A 1 170 ? -19.216 2.883 8.415 1.00 95.62 170 ASN A CA 1
ATOM 1300 C C . ASN A 1 170 ? -18.370 1.994 9.329 1.00 95.62 170 ASN A C 1
ATOM 1302 O O . ASN A 1 170 ? -17.517 2.493 10.061 1.00 95.62 170 ASN A O 1
ATOM 1306 N N . VAL A 1 171 ? -18.593 0.681 9.286 1.00 95.50 171 VAL A N 1
ATOM 1307 C CA . VAL A 1 171 ? -17.864 -0.294 10.105 1.00 95.50 171 VAL A CA 1
ATOM 1308 C C . VAL A 1 171 ? -17.102 -1.243 9.192 1.00 95.50 171 VAL A C 1
ATOM 1310 O O . VAL A 1 171 ? -17.703 -1.852 8.312 1.00 95.50 171 VAL A O 1
ATOM 1313 N N . PHE A 1 172 ? -15.805 -1.407 9.439 1.00 95.56 172 PHE A N 1
ATOM 1314 C CA . PHE A 1 172 ? -14.978 -2.406 8.767 1.00 95.56 172 PHE A CA 1
ATOM 1315 C C . PHE A 1 172 ? -14.332 -3.329 9.790 1.00 95.56 172 PHE A C 1
ATOM 1317 O O . PHE A 1 172 ? -13.784 -2.868 10.790 1.00 95.56 172 PHE A O 1
ATOM 1324 N N . TYR A 1 173 ? -14.372 -4.627 9.516 1.00 94.94 173 TYR A N 1
ATOM 1325 C CA . TYR A 1 173 ? -13.620 -5.629 10.261 1.00 94.94 173 TYR A CA 1
ATOM 1326 C C . TYR A 1 173 ? -12.351 -5.949 9.480 1.00 94.94 173 TYR A C 1
ATOM 1328 O O . TYR A 1 173 ? -12.417 -6.160 8.272 1.00 94.94 173 TYR A O 1
ATOM 1336 N N . VAL A 1 174 ? -11.205 -5.929 10.152 1.00 93.44 174 VAL A N 1
ATOM 1337 C CA . VAL A 1 174 ? -9.905 -6.254 9.566 1.00 93.44 174 VAL A CA 1
ATOM 1338 C C . VAL A 1 174 ? -9.592 -7.708 9.860 1.00 93.44 174 VAL A C 1
ATOM 1340 O O . VAL A 1 174 ? -9.551 -8.111 11.023 1.00 93.44 174 VAL A O 1
ATOM 1343 N N . GLY A 1 175 ? -9.368 -8.484 8.806 1.00 89.75 175 GLY A N 1
ATOM 1344 C CA . GLY A 1 175 ? -9.129 -9.915 8.917 1.00 89.75 175 GLY A CA 1
ATOM 1345 C C . GLY A 1 175 ? -9.170 -10.626 7.570 1.00 89.75 175 GLY A C 1
ATOM 1346 O O . GLY A 1 175 ? -9.021 -10.013 6.511 1.00 89.75 175 GLY A O 1
ATOM 1347 N N . HIS A 1 176 ? -9.377 -11.940 7.641 1.00 86.44 176 HIS A N 1
ATOM 1348 C CA . HIS A 1 176 ? -9.414 -12.850 6.494 1.00 86.44 176 HIS A CA 1
ATOM 1349 C C . HIS A 1 176 ? -10.752 -13.594 6.348 1.00 86.44 176 HIS A C 1
ATOM 1351 O O . HIS A 1 176 ? -10.829 -14.546 5.574 1.00 86.44 176 HIS A O 1
ATOM 1357 N N . GLY A 1 177 ? -11.790 -13.208 7.099 1.00 85.12 177 GLY A N 1
ATOM 1358 C CA . GLY A 1 177 ? -13.144 -13.722 6.891 1.00 85.12 177 GLY A CA 1
ATOM 1359 C C . GLY A 1 177 ? -13.753 -13.240 5.569 1.00 85.12 177 GLY A C 1
ATOM 1360 O O . GLY A 1 177 ? -13.276 -12.280 4.969 1.00 85.12 177 GLY A O 1
ATOM 1361 N N . GLU A 1 178 ? -14.836 -13.882 5.123 1.00 84.25 178 GLU A N 1
ATOM 1362 C CA . GLU A 1 178 ? -15.490 -13.567 3.838 1.00 84.25 178 GLU A CA 1
ATOM 1363 C C . GLU A 1 178 ? -15.977 -12.110 3.735 1.00 84.25 178 GLU A C 1
ATOM 1365 O O . GLU A 1 178 ? -15.909 -11.506 2.667 1.00 84.25 178 GLU A O 1
ATOM 1370 N N . GLU A 1 179 ? -16.427 -11.528 4.850 1.00 88.31 179 GLU A N 1
ATOM 1371 C CA . GLU A 1 179 ? -16.877 -10.131 4.938 1.00 88.31 179 GLU A CA 1
ATOM 1372 C C . GLU A 1 179 ? -15.814 -9.175 5.504 1.00 88.31 179 GLU A C 1
ATOM 1374 O O . GLU A 1 179 ? -16.093 -7.990 5.722 1.00 88.31 179 GLU A O 1
ATOM 1379 N N . ASP A 1 180 ? -14.620 -9.679 5.808 1.00 91.38 180 ASP A N 1
ATOM 1380 C CA . ASP A 1 180 ? -13.558 -8.870 6.388 1.00 91.38 180 ASP A CA 1
ATOM 1381 C C . ASP A 1 180 ? -12.751 -8.174 5.285 1.00 91.38 180 ASP A C 1
ATOM 1383 O O . ASP A 1 180 ? -12.588 -8.651 4.159 1.00 91.38 180 ASP A O 1
ATOM 1387 N N . VAL A 1 181 ? -12.218 -7.006 5.619 1.00 93.31 181 VAL A N 1
ATOM 1388 C CA . VAL A 1 181 ? -11.340 -6.240 4.744 1.00 93.31 181 VAL A CA 1
ATOM 1389 C C . VAL A 1 181 ? -9.903 -6.562 5.120 1.00 93.31 181 VAL A C 1
ATOM 1391 O O . VAL A 1 181 ? -9.463 -6.288 6.235 1.00 93.31 181 VAL A O 1
ATOM 1394 N N . SER A 1 182 ? -9.143 -7.097 4.170 1.00 92.31 182 SER A N 1
ATOM 1395 C CA . SER A 1 182 ? -7.713 -7.324 4.365 1.00 92.31 182 SER A CA 1
ATOM 1396 C C . SER A 1 182 ? -6.970 -6.001 4.597 1.00 92.31 182 SER A C 1
ATOM 1398 O O . SER A 1 182 ? -7.337 -4.950 4.053 1.00 92.31 182 SER A O 1
ATOM 1400 N N . ILE A 1 183 ? -5.910 -6.036 5.409 1.00 91.12 183 ILE A N 1
ATOM 1401 C CA . ILE A 1 183 ? -5.198 -4.830 5.859 1.00 91.12 183 ILE A CA 1
ATOM 1402 C C . ILE A 1 183 ? -4.649 -3.984 4.692 1.00 91.12 183 ILE A C 1
ATOM 1404 O O . ILE A 1 183 ? -4.696 -2.754 4.734 1.00 91.12 183 ILE A O 1
ATOM 1408 N N . ASP A 1 184 ? -4.224 -4.626 3.599 1.00 89.25 184 ASP A N 1
ATOM 1409 C CA . ASP A 1 184 ? -3.743 -3.982 2.367 1.00 89.25 184 ASP A CA 1
ATOM 1410 C C . ASP A 1 184 ? -4.838 -3.195 1.627 1.00 89.25 184 ASP A C 1
ATOM 1412 O O . ASP A 1 184 ? -4.563 -2.207 0.938 1.00 89.25 184 ASP A O 1
ATOM 1416 N N . LYS A 1 185 ? -6.102 -3.602 1.785 1.00 92.38 185 LYS A N 1
ATOM 1417 C CA . LYS A 1 185 ? -7.265 -2.976 1.142 1.00 92.38 185 LYS A CA 1
ATOM 1418 C C . LYS A 1 185 ? -7.971 -1.969 2.038 1.00 92.38 185 LYS A C 1
ATOM 1420 O O . LYS A 1 185 ? -8.783 -1.198 1.520 1.00 92.38 185 LYS A O 1
ATOM 1425 N N . LEU A 1 186 ? -7.666 -1.928 3.334 1.00 93.56 186 LEU A N 1
ATOM 1426 C CA . LEU A 1 186 ? -8.358 -1.089 4.314 1.00 93.56 186 LEU A CA 1
ATOM 1427 C C . LEU A 1 186 ? -8.367 0.393 3.909 1.00 93.56 186 LEU A C 1
ATOM 1429 O O . LEU A 1 186 ? -9.432 0.974 3.705 1.00 93.56 186 LEU A O 1
ATOM 1433 N N . SER A 1 187 ? -7.189 0.990 3.696 1.00 93.31 187 SER A N 1
ATOM 1434 C CA . SER A 1 187 ? -7.077 2.410 3.316 1.00 93.31 187 SER A CA 1
ATOM 1435 C C . SER A 1 187 ? -7.813 2.7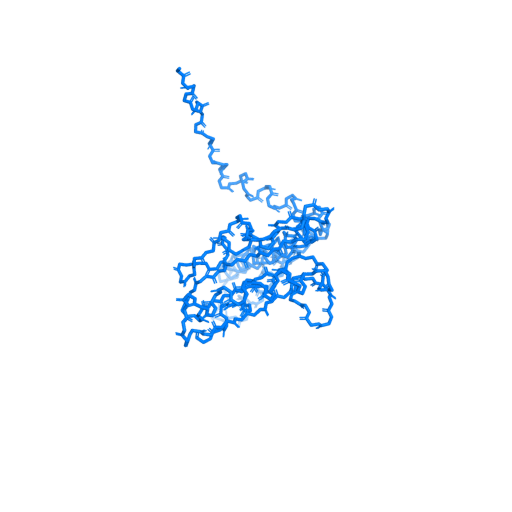19 2.008 1.00 93.31 187 SER A C 1
ATOM 1437 O O . SER A 1 187 ? -8.539 3.709 1.908 1.00 93.31 187 SER A O 1
ATOM 1439 N N . LYS A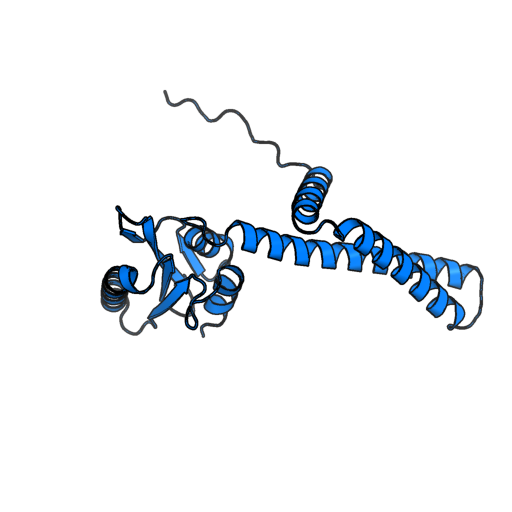 1 188 ? -7.690 1.840 1.004 1.00 93.94 188 LYS A N 1
ATOM 1440 C CA . LYS A 1 188 ? -8.376 1.997 -0.286 1.00 93.94 188 LYS A CA 1
ATOM 1441 C C . LYS A 1 188 ? -9.896 1.914 -0.142 1.00 93.94 188 LYS A C 1
ATOM 1443 O O . LYS A 1 188 ? -10.599 2.635 -0.839 1.00 93.94 188 LYS A O 1
ATOM 1448 N N . THR A 1 189 ? -10.395 1.042 0.729 1.00 95.38 189 THR A N 1
ATOM 1449 C CA . THR A 1 189 ? -11.832 0.852 0.974 1.00 95.38 189 THR A CA 1
ATOM 1450 C C . THR A 1 189 ? -12.423 2.063 1.686 1.00 95.38 189 THR A C 1
ATOM 1452 O O . THR A 1 189 ? -13.435 2.593 1.242 1.00 95.38 189 THR A O 1
ATOM 1455 N N . ILE A 1 190 ? -11.733 2.580 2.705 1.00 94.94 190 ILE A N 1
ATOM 1456 C CA . ILE A 1 190 ? -12.146 3.789 3.432 1.00 94.94 190 ILE A CA 1
ATOM 1457 C C . ILE A 1 190 ? -12.180 5.012 2.509 1.00 94.94 190 ILE A C 1
ATOM 1459 O O . ILE A 1 190 ? -13.140 5.775 2.513 1.00 94.94 190 ILE A O 1
ATOM 1463 N N . LYS A 1 191 ? -11.162 5.188 1.660 1.00 93.56 191 LYS A N 1
ATOM 1464 C CA . LYS A 1 191 ? -11.086 6.323 0.723 1.00 93.56 191 LYS A CA 1
ATOM 1465 C C . LYS A 1 191 ? -12.143 6.312 -0.384 1.00 93.56 191 LYS A C 1
ATOM 1467 O O . LYS A 1 191 ? -12.276 7.317 -1.070 1.00 93.56 191 LYS A O 1
ATOM 1472 N N . LYS A 1 192 ? -12.836 5.191 -0.597 1.00 94.12 192 LYS A N 1
ATOM 1473 C CA . LYS A 1 192 ? -13.930 5.075 -1.573 1.00 94.12 192 LYS A CA 1
ATOM 1474 C C . LYS A 1 192 ? -15.283 5.514 -1.020 1.00 94.12 192 LYS A C 1
ATOM 1476 O O . LYS A 1 192 ? -16.241 5.553 -1.786 1.00 94.12 192 LYS A O 1
ATOM 1481 N N . LEU A 1 193 ? -15.375 5.773 0.284 1.00 92.31 193 LEU A N 1
ATOM 1482 C CA . LEU A 1 193 ? -16.589 6.318 0.875 1.00 92.31 193 LEU A CA 1
ATOM 1483 C C . LEU A 1 193 ? -16.887 7.698 0.258 1.00 92.31 193 LEU A C 1
ATOM 1485 O O . LEU A 1 193 ? -15.931 8.408 -0.073 1.00 92.31 193 LEU A O 1
ATOM 1489 N N . PRO A 1 194 ? -18.1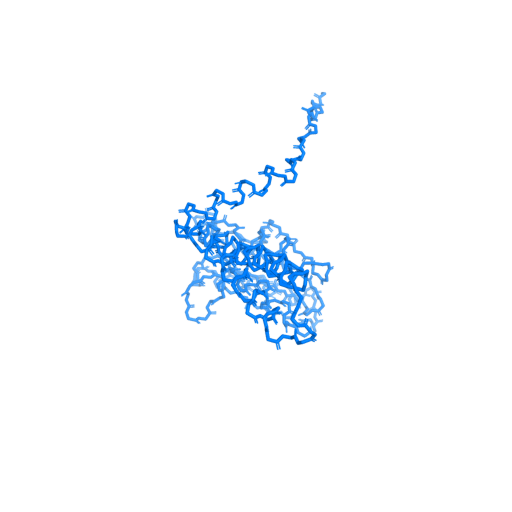77 8.026 0.058 1.00 82.12 194 PRO A N 1
ATOM 1490 C CA . PRO A 1 194 ? -18.612 9.239 -0.635 1.00 82.12 194 PRO A CA 1
ATOM 1491 C C . PRO A 1 194 ? -18.169 10.530 0.061 1.00 82.12 194 PRO A C 1
ATOM 1493 O O . PRO A 1 194 ? -17.952 10.502 1.292 1.00 82.12 194 PRO A O 1
#

Mean predicted aligned error: 7.79 Å